Protein AF-A0A8K0VVL2-F1 (afdb_monomer_lite)

Foldseek 3Di:
DDDPDPVSVVVVVVVLVVVVCLLPDDDDDDDDDCPDQVNDPPDDCVVVPNPDDDDDPPQDDDPPPSVQVVCQVVLPPQPDWQDARPDIGRDHLVVCLVPDVVSVVVSVDPDPDDDPSSLRRLCVVQLPDDLVVNLVVLVVLLVQLLVCVVVVVVVSNQVSLVSNLSRVVSNPDLLSLLVSLLSCQPPSHDPPRNCSNVSSLVSCLVCVVVCVVDPVSVVSNLVRPRSVVSNVVSVVVVVVPPPVCPPPPPPPPPPPCVVVVVVVVVPPPDDDDDDDDDDDDDDDDPDPVPVVVVVPPPDD

InterPro domains:
  IPR000210 BTB/POZ domain [PF00651] (70-165)
  IPR011333 SKP1/BTB/POZ domain superfamily [G3DSA:3.30.710.10] (53-186)
  IPR011333 SKP1/BTB/POZ domain superfamily [SSF54695] (64-167)

Radius of gyration: 29.98 Å; chains: 1; bounding box: 61×102×43 Å

Structure (mmCIF, N/CA/C/O backbone):
data_AF-A0A8K0VVL2-F1
#
_entry.id   AF-A0A8K0VVL2-F1
#
loop_
_atom_site.group_PDB
_atom_site.id
_atom_site.type_symbol
_atom_site.label_atom_id
_atom_site.label_alt_id
_atom_site.label_comp_id
_atom_site.label_asym_id
_atom_site.label_entity_id
_atom_site.label_seq_id
_atom_site.pdbx_PDB_ins_code
_atom_site.Cartn_x
_atom_site.Cartn_y
_atom_site.Cartn_z
_atom_site.occupancy
_atom_site.B_iso_or_equiv
_atom_site.auth_seq_id
_atom_site.auth_comp_id
_atom_site.auth_asym_id
_atom_site.auth_atom_id
_atom_site.pdbx_PDB_model_num
ATOM 1 N N . MET A 1 1 ? -19.846 -6.162 4.545 1.00 48.22 1 MET A N 1
ATOM 2 C CA . MET A 1 1 ? -20.195 -7.452 5.178 1.00 48.22 1 MET A CA 1
ATOM 3 C C . MET A 1 1 ? -21.089 -7.157 6.376 1.00 48.22 1 MET A C 1
ATOM 5 O O . MET A 1 1 ? -20.708 -6.300 7.169 1.00 48.22 1 MET A O 1
ATOM 9 N N . GLU A 1 2 ? -22.268 -7.766 6.468 1.00 41.06 2 GLU A N 1
ATOM 10 C CA . GLU A 1 2 ? -23.167 -7.716 7.635 1.00 41.06 2 GLU A CA 1
ATOM 11 C C . GLU A 1 2 ? -23.349 -9.149 8.132 1.00 41.06 2 GLU A C 1
ATOM 13 O O . GLU A 1 2 ? -23.540 -10.047 7.313 1.00 41.06 2 GLU A O 1
ATOM 18 N N . PHE A 1 3 ? -23.218 -9.372 9.440 1.00 65.56 3 PHE A N 1
ATOM 19 C CA . PHE A 1 3 ? -23.409 -10.694 10.036 1.00 65.56 3 PHE A CA 1
ATOM 20 C C . PHE A 1 3 ? -24.866 -10.854 10.452 1.00 65.56 3 PHE A C 1
ATOM 22 O O . PHE A 1 3 ? -25.418 -10.002 11.147 1.00 65.56 3 PHE A O 1
ATOM 29 N N . THR A 1 4 ? -25.483 -11.951 10.027 1.00 75.50 4 THR A N 1
ATOM 30 C CA . THR A 1 4 ? -26.874 -12.289 10.348 1.00 75.50 4 THR A CA 1
ATOM 31 C C . THR A 1 4 ? -27.046 -12.842 11.759 1.00 75.50 4 THR A C 1
ATOM 33 O O . THR A 1 4 ? -28.162 -12.862 12.272 1.00 75.50 4 THR A O 1
ATOM 36 N N . SER A 1 5 ? -25.956 -13.278 12.397 1.00 79.00 5 SER A N 1
ATOM 37 C CA . SER A 1 5 ? -25.965 -13.835 13.747 1.00 79.00 5 SER A CA 1
ATOM 38 C C . SER A 1 5 ? -24.673 -13.529 14.515 1.00 79.00 5 SER A C 1
ATOM 40 O O . SER A 1 5 ? -23.628 -13.210 13.941 1.00 79.00 5 SER A O 1
ATOM 42 N N . THR A 1 6 ? -24.736 -13.657 15.841 1.00 62.91 6 THR A N 1
ATOM 43 C CA . THR A 1 6 ? -23.566 -13.560 16.727 1.00 62.91 6 THR A CA 1
ATOM 44 C C . THR A 1 6 ? -22.579 -14.713 16.531 1.00 62.91 6 THR A C 1
ATOM 46 O O . THR A 1 6 ? -21.385 -14.526 16.748 1.00 62.91 6 THR A O 1
ATOM 49 N N . GLU A 1 7 ? -23.047 -15.884 16.092 1.00 71.25 7 GLU A N 1
ATOM 50 C CA . GLU A 1 7 ? -22.191 -17.033 15.768 1.00 71.25 7 GLU A CA 1
ATOM 51 C C . GLU A 1 7 ? -21.376 -16.792 14.495 1.00 71.25 7 GLU A C 1
ATOM 53 O O . GLU A 1 7 ? -20.185 -17.093 14.484 1.00 71.25 7 GLU A O 1
ATOM 58 N N . ASP A 1 8 ? -21.955 -16.157 13.472 1.00 57.03 8 ASP A N 1
ATOM 59 C CA . ASP A 1 8 ? -21.224 -15.784 12.251 1.00 57.03 8 ASP A CA 1
ATOM 60 C C . ASP A 1 8 ? -20.115 -14.765 12.551 1.00 57.03 8 ASP A C 1
ATOM 62 O O . ASP A 1 8 ? -18.999 -14.871 12.037 1.00 57.03 8 ASP A O 1
ATOM 66 N N . ALA A 1 9 ? -20.398 -13.797 13.429 1.00 55.94 9 ALA A N 1
ATOM 67 C CA . ALA A 1 9 ? -19.410 -12.825 13.886 1.00 55.94 9 ALA A CA 1
ATOM 68 C C . ALA A 1 9 ? -18.284 -13.492 14.698 1.00 55.94 9 ALA A C 1
ATOM 70 O O . ALA A 1 9 ? -17.111 -13.178 14.490 1.00 55.94 9 ALA A O 1
ATOM 71 N N . ALA A 1 10 ? -18.616 -14.446 15.575 1.00 59.62 10 ALA A N 1
ATOM 72 C CA . ALA A 1 10 ? -17.636 -15.206 16.350 1.00 59.62 10 ALA A CA 1
ATOM 73 C C . ALA A 1 10 ? -16.792 -16.142 15.467 1.00 59.62 10 ALA A C 1
ATOM 75 O O . ALA A 1 10 ? -15.580 -16.230 15.654 1.00 59.62 10 ALA A O 1
ATOM 76 N N . ALA A 1 11 ? -17.394 -16.791 14.468 1.00 64.38 11 ALA A N 1
ATOM 77 C CA . ALA A 1 11 ? -16.690 -17.625 13.497 1.00 64.38 11 ALA A CA 1
ATOM 78 C C . ALA A 1 11 ? -15.756 -16.792 12.608 1.00 64.38 11 ALA A C 1
ATOM 80 O O . ALA A 1 11 ? -14.623 -17.200 12.351 1.00 64.38 11 ALA A O 1
ATOM 81 N N . PHE A 1 12 ? -16.187 -15.599 12.188 1.00 63.69 12 PHE A N 1
ATOM 82 C CA . PHE A 1 12 ? -15.333 -14.650 11.478 1.00 63.69 12 PHE A CA 1
ATOM 83 C C . PHE A 1 12 ? -14.189 -14.150 12.360 1.00 63.69 12 PHE A C 1
ATOM 85 O O . PHE A 1 12 ? -13.046 -14.119 11.910 1.00 63.69 12 PHE A O 1
ATOM 92 N N . GLN A 1 13 ? -14.459 -13.812 13.623 1.00 56.03 13 GLN A N 1
ATOM 93 C CA . GLN A 1 13 ? -13.421 -13.415 14.570 1.00 56.03 13 GLN A CA 1
ATOM 94 C C . GLN A 1 13 ? -12.421 -14.551 14.808 1.00 56.03 13 GLN A C 1
ATOM 96 O O . GLN A 1 13 ? -11.221 -14.307 14.755 1.00 56.03 13 GLN A O 1
ATOM 101 N N . TYR A 1 14 ? -12.888 -15.789 14.973 1.00 63.09 14 TYR A N 1
ATOM 102 C CA . TYR A 1 14 ? -12.037 -16.972 15.082 1.00 63.09 14 TYR A CA 1
ATOM 103 C C . TYR A 1 14 ? -11.218 -17.210 13.809 1.00 63.09 14 TYR A C 1
ATOM 105 O O . TYR A 1 14 ? -10.043 -17.543 13.895 1.00 63.09 14 TYR A O 1
ATOM 113 N N . LEU A 1 15 ? -11.791 -17.002 12.620 1.00 62.31 15 LEU A N 1
ATOM 114 C CA . LEU A 1 15 ? -11.070 -17.099 11.350 1.00 62.31 15 LEU A CA 1
ATOM 115 C C . LEU A 1 15 ? -9.997 -16.008 11.232 1.00 62.31 15 LEU A C 1
ATOM 117 O O . LEU A 1 15 ? -8.878 -16.300 10.826 1.00 62.31 15 LEU A O 1
ATOM 121 N N . ILE A 1 16 ? -10.314 -14.770 11.614 1.00 53.69 16 ILE A N 1
ATOM 122 C CA . ILE A 1 16 ? -9.366 -13.651 11.656 1.00 53.69 16 ILE A CA 1
ATOM 123 C C . ILE A 1 16 ? -8.259 -13.944 12.668 1.00 53.69 16 ILE A C 1
ATOM 125 O O . ILE A 1 16 ? -7.089 -13.789 12.336 1.00 53.69 16 ILE A O 1
ATOM 129 N N . GLU A 1 17 ? -8.596 -14.400 13.873 1.00 51.22 17 GLU A N 1
ATOM 130 C CA . GLU A 1 17 ? -7.631 -14.799 14.897 1.00 51.22 17 GLU A CA 1
ATOM 131 C C . GLU A 1 17 ? -6.785 -15.974 14.423 1.00 51.22 17 GLU A C 1
ATOM 133 O O . GLU A 1 17 ? -5.578 -15.936 14.605 1.00 51.22 17 GLU A O 1
ATOM 138 N N . LYS A 1 18 ? -7.365 -16.955 13.728 1.00 52.06 18 LYS A N 1
ATOM 139 C CA . LYS A 1 18 ? -6.648 -18.080 13.127 1.00 52.06 18 LYS A CA 1
ATOM 140 C C . LYS A 1 18 ? -5.705 -17.632 12.016 1.00 52.06 18 LYS A C 1
ATOM 142 O O . LYS A 1 18 ? -4.586 -18.104 12.005 1.00 52.06 18 LYS A O 1
ATOM 147 N N . ILE A 1 19 ? -6.101 -16.707 11.141 1.00 49.97 19 ILE A N 1
ATOM 148 C CA . ILE A 1 19 ? -5.213 -16.099 10.128 1.00 49.97 19 ILE A CA 1
ATOM 149 C C . ILE A 1 19 ? -4.117 -15.261 10.810 1.00 49.97 19 ILE A C 1
ATOM 151 O O . ILE A 1 19 ? -2.977 -15.204 10.366 1.00 49.97 19 ILE A O 1
ATOM 155 N N . THR A 1 20 ? -4.452 -14.616 11.927 1.00 46.50 20 THR A N 1
ATOM 156 C CA . THR A 1 20 ? -3.522 -13.791 12.710 1.00 46.50 20 THR A CA 1
ATOM 157 C C . THR A 1 20 ? -2.552 -14.633 13.554 1.00 46.50 20 THR A C 1
ATOM 159 O O . THR A 1 20 ? -1.459 -14.162 13.864 1.00 46.50 20 THR A O 1
ATOM 162 N N . LEU A 1 21 ? -2.960 -15.842 13.952 1.00 42.69 21 LEU A N 1
ATOM 163 C CA . LEU A 1 21 ? -2.193 -16.835 14.712 1.00 42.69 21 LEU A CA 1
ATOM 164 C C . LEU A 1 21 ? -1.434 -17.798 13.795 1.00 42.69 21 LEU A C 1
ATOM 166 O O . LEU A 1 21 ? -0.359 -18.237 14.175 1.00 42.69 21 LEU A O 1
ATOM 170 N N . SER A 1 22 ? -1.934 -18.104 12.596 1.00 39.81 22 SER A N 1
ATOM 171 C CA . SER A 1 22 ? -1.174 -18.833 11.573 1.00 39.81 22 SER A CA 1
ATOM 172 C C . SER A 1 22 ? 0.003 -17.978 11.108 1.00 39.81 22 SER A C 1
ATOM 174 O O . SER A 1 22 ? 1.131 -18.461 11.100 1.00 39.81 22 SER A O 1
ATOM 176 N N . ALA A 1 23 ? -0.203 -16.659 11.000 1.00 40.84 23 ALA A N 1
ATOM 177 C CA . ALA A 1 23 ? 0.866 -15.664 10.886 1.00 40.84 23 ALA A CA 1
ATOM 178 C C . ALA A 1 23 ? 1.808 -15.588 12.119 1.00 40.84 23 ALA A C 1
ATOM 180 O O . ALA A 1 23 ? 2.705 -14.744 12.164 1.00 40.84 23 ALA A O 1
ATOM 181 N N . GLY A 1 24 ? 1.621 -16.448 13.129 1.00 35.09 24 GLY A N 1
ATOM 182 C CA . GLY A 1 24 ? 2.345 -16.498 14.396 1.00 35.09 24 GLY A CA 1
ATOM 183 C C . GLY A 1 24 ? 2.642 -17.921 14.904 1.00 35.09 24 GLY A C 1
ATOM 184 O O . GLY A 1 24 ? 2.180 -18.292 15.976 1.00 35.09 24 GLY A O 1
ATOM 185 N N . SER A 1 25 ? 3.524 -18.636 14.194 1.00 39.62 25 SER A N 1
ATOM 186 C CA . SER A 1 25 ? 4.532 -19.583 14.730 1.00 39.62 25 SER A CA 1
ATOM 187 C C . SER A 1 25 ? 4.143 -21.012 15.165 1.00 39.62 25 SER A C 1
ATOM 189 O O . SER A 1 25 ? 3.607 -21.226 16.248 1.00 39.62 25 SER A O 1
ATOM 191 N N . PHE A 1 26 ? 4.712 -21.994 14.449 1.00 30.53 26 PHE A N 1
ATOM 192 C CA . PHE A 1 26 ? 5.566 -23.065 15.002 1.00 30.53 26 PHE A CA 1
ATOM 193 C C . PHE A 1 26 ? 6.721 -23.308 14.014 1.00 30.53 26 PHE A C 1
ATOM 195 O O . PHE A 1 26 ? 6.449 -23.582 12.853 1.00 30.53 26 PHE A O 1
ATOM 202 N N . ILE A 1 27 ? 7.995 -23.200 14.429 1.00 34.75 27 ILE A N 1
ATOM 203 C CA . ILE A 1 27 ? 9.147 -23.486 13.544 1.00 34.75 27 ILE A CA 1
ATOM 204 C C . ILE A 1 27 ? 10.224 -24.293 14.261 1.00 34.75 27 ILE A C 1
ATOM 206 O O . ILE A 1 27 ? 10.727 -23.906 15.316 1.00 34.75 27 ILE A O 1
ATOM 210 N N . SER A 1 28 ? 10.614 -25.384 13.607 1.00 30.72 28 SER A N 1
ATOM 211 C CA . SER A 1 28 ? 11.880 -26.093 13.775 1.00 30.72 28 SER A CA 1
ATOM 212 C C . SER A 1 28 ? 12.788 -25.794 12.580 1.00 30.72 28 SER A C 1
ATOM 214 O O . SER A 1 28 ? 12.327 -25.849 11.442 1.00 30.72 28 SER A O 1
ATOM 216 N N . TRP A 1 29 ? 14.070 -25.524 12.828 1.00 33.59 29 TRP A N 1
ATOM 217 C CA . TRP A 1 29 ? 15.071 -25.256 11.790 1.00 33.59 29 TRP A CA 1
ATOM 218 C C . TRP A 1 29 ? 15.930 -26.494 11.537 1.00 33.59 29 TRP A C 1
ATOM 220 O O . TRP A 1 29 ? 16.317 -27.178 12.487 1.00 33.59 29 TRP A O 1
ATOM 230 N N . TYR A 1 30 ? 16.288 -26.741 10.280 1.00 31.16 30 TYR A N 1
ATOM 231 C CA . TYR A 1 30 ? 17.366 -27.657 9.918 1.00 31.16 30 TYR A CA 1
ATOM 232 C C . TYR A 1 30 ? 18.217 -27.036 8.809 1.00 31.16 30 TYR A C 1
ATOM 234 O O . TYR A 1 30 ? 17.708 -26.529 7.814 1.00 31.16 30 TYR A O 1
ATOM 242 N N . GLU A 1 31 ? 19.529 -27.050 9.016 1.00 33.25 31 GLU A N 1
ATOM 243 C CA . GLU A 1 31 ? 20.519 -26.624 8.034 1.00 33.25 31 GLU A CA 1
ATOM 244 C C . GLU A 1 31 ? 20.648 -27.711 6.958 1.00 33.25 31 GLU A C 1
ATOM 246 O O . GLU A 1 31 ? 20.818 -28.893 7.271 1.00 33.25 31 GLU A O 1
ATOM 251 N N . VAL A 1 32 ? 20.541 -27.329 5.684 1.00 37.44 32 VAL A N 1
ATOM 252 C CA . VAL A 1 32 ? 20.795 -28.253 4.572 1.00 37.44 32 VAL A CA 1
ATOM 253 C C . VAL A 1 32 ? 22.307 -28.523 4.518 1.00 37.44 32 VAL A C 1
ATOM 255 O O . VAL A 1 32 ? 23.084 -27.568 4.495 1.00 37.44 32 VAL A O 1
ATOM 258 N N . PRO A 1 33 ? 22.763 -29.792 4.500 1.00 40.28 33 PRO A N 1
ATOM 259 C CA . PRO A 1 33 ? 24.186 -30.119 4.552 1.00 40.28 33 PRO A CA 1
ATOM 260 C C . PRO A 1 33 ? 24.983 -29.469 3.416 1.00 40.28 33 PRO A C 1
ATOM 262 O O . PRO A 1 33 ? 24.557 -29.491 2.264 1.00 40.28 33 PRO A O 1
ATOM 265 N N . GLN A 1 34 ? 26.199 -29.005 3.714 1.00 41.25 34 GLN A N 1
ATOM 266 C CA . GLN A 1 34 ? 27.124 -28.314 2.794 1.00 41.25 34 GLN A CA 1
ATOM 267 C C . GLN A 1 34 ? 27.602 -29.139 1.570 1.00 41.25 34 GLN A C 1
ATOM 269 O O . GLN A 1 34 ? 28.491 -28.710 0.842 1.00 41.25 34 GLN A O 1
ATOM 274 N N . ASN A 1 35 ? 27.017 -30.312 1.308 1.00 45.81 35 ASN A N 1
ATOM 275 C CA . ASN A 1 35 ? 27.408 -31.245 0.245 1.00 45.81 35 ASN A CA 1
ATOM 276 C C . ASN A 1 35 ? 26.507 -31.201 -1.003 1.00 45.81 35 ASN A C 1
ATOM 278 O O . ASN A 1 35 ? 26.554 -32.118 -1.828 1.00 45.81 35 ASN A O 1
ATOM 282 N N . VAL A 1 36 ? 25.685 -30.163 -1.175 1.00 53.12 36 VAL A N 1
ATOM 283 C CA . VAL A 1 36 ? 24.856 -30.033 -2.380 1.00 53.12 36 VAL A CA 1
ATOM 284 C C . VAL A 1 36 ? 25.685 -29.483 -3.547 1.00 53.12 36 VAL A C 1
ATOM 286 O O . VAL A 1 36 ? 26.478 -28.557 -3.387 1.00 53.12 36 VAL A O 1
ATOM 289 N N . ALA A 1 37 ? 25.520 -30.078 -4.733 1.00 52.28 37 ALA A N 1
ATOM 290 C CA . ALA A 1 37 ? 26.395 -29.897 -5.897 1.00 52.28 37 ALA A CA 1
ATOM 291 C C . ALA A 1 37 ? 26.624 -28.435 -6.340 1.00 52.28 37 ALA A C 1
ATOM 293 O O . ALA A 1 37 ? 27.640 -28.155 -6.970 1.00 52.28 37 ALA A O 1
ATOM 294 N N . PHE A 1 38 ? 25.721 -27.514 -5.992 1.00 53.25 38 PHE A N 1
ATOM 295 C CA . PHE A 1 38 ? 25.781 -26.094 -6.352 1.00 53.25 38 PHE A CA 1
ATOM 296 C C . PHE A 1 38 ? 26.713 -25.242 -5.473 1.00 53.25 38 PHE A C 1
ATOM 298 O O . PHE A 1 38 ? 27.075 -24.143 -5.876 1.00 53.25 38 PHE A O 1
ATOM 305 N N . MET A 1 39 ? 27.144 -25.741 -4.308 1.00 45.62 39 MET A N 1
ATOM 306 C CA . MET A 1 39 ? 28.145 -25.066 -3.460 1.00 45.62 39 MET A CA 1
ATOM 307 C C . MET A 1 39 ? 29.587 -25.372 -3.896 1.00 45.62 39 MET A C 1
ATOM 309 O O . MET A 1 39 ? 30.544 -24.861 -3.312 1.00 45.62 39 MET A O 1
ATOM 313 N N . ARG A 1 40 ? 29.776 -26.229 -4.909 1.00 64.44 40 ARG A N 1
ATOM 314 C CA . ARG A 1 40 ? 31.107 -26.587 -5.401 1.00 64.44 40 ARG A CA 1
ATOM 315 C C . ARG A 1 40 ? 31.641 -25.497 -6.329 1.00 64.44 40 ARG A C 1
ATOM 317 O O . ARG A 1 40 ? 30.961 -25.072 -7.256 1.00 64.44 40 ARG A O 1
ATOM 324 N N . GLY A 1 41 ? 32.899 -25.105 -6.135 1.00 61.56 41 GLY A N 1
ATOM 325 C CA . GLY A 1 41 ? 33.559 -24.099 -6.980 1.00 61.56 41 GLY A CA 1
ATOM 326 C C . GLY A 1 41 ? 33.726 -24.499 -8.455 1.00 61.56 41 GLY A C 1
ATOM 327 O O . GLY A 1 41 ? 34.071 -23.652 -9.271 1.00 61.56 41 GLY A O 1
ATOM 328 N N . ASP A 1 42 ? 33.484 -25.766 -8.810 1.00 72.00 42 ASP A N 1
ATOM 329 C CA . ASP A 1 42 ? 33.538 -26.299 -10.178 1.00 72.00 42 ASP A CA 1
ATOM 330 C C . ASP A 1 42 ? 32.157 -26.440 -10.849 1.00 72.00 42 ASP A C 1
ATOM 332 O O . ASP A 1 42 ? 32.048 -27.047 -11.918 1.00 72.00 42 ASP A O 1
ATOM 336 N N . PHE A 1 43 ? 31.105 -25.890 -10.239 1.00 62.19 43 PHE A N 1
ATOM 337 C CA . PHE A 1 43 ? 29.739 -25.999 -10.736 1.00 62.19 43 PHE A CA 1
ATOM 338 C C . PHE A 1 43 ? 29.513 -25.235 -12.054 1.00 62.19 43 PHE A C 1
ATOM 340 O O . PHE A 1 43 ? 29.757 -24.034 -12.146 1.00 62.19 43 PHE A O 1
ATOM 347 N N . ASP A 1 44 ? 29.010 -25.933 -13.078 1.00 71.81 44 ASP A N 1
ATOM 348 C CA . ASP A 1 44 ? 28.790 -25.392 -14.424 1.00 71.81 44 ASP A CA 1
ATOM 349 C C . ASP A 1 44 ? 27.529 -26.010 -15.060 1.00 71.81 44 ASP A C 1
ATOM 351 O O . ASP A 1 44 ? 27.482 -27.200 -15.390 1.00 71.81 44 ASP A O 1
ATOM 355 N N . MET A 1 45 ? 26.492 -25.185 -15.248 1.00 54.78 45 MET A N 1
ATOM 356 C CA . MET A 1 45 ? 25.199 -25.609 -15.813 1.00 54.78 45 MET A CA 1
ATOM 357 C C . MET A 1 45 ? 25.295 -26.098 -17.260 1.00 54.78 45 MET A C 1
ATOM 359 O O . MET A 1 45 ? 24.487 -26.923 -17.697 1.00 54.78 45 MET A O 1
ATOM 363 N N . VAL A 1 46 ? 26.262 -25.570 -18.012 1.00 68.00 46 VAL A N 1
ATOM 364 C CA . VAL A 1 46 ? 26.478 -25.900 -19.422 1.00 68.00 46 VAL A CA 1
ATOM 365 C C . VAL A 1 46 ? 27.094 -27.290 -19.515 1.00 68.00 46 VAL A C 1
ATOM 367 O O . VAL A 1 46 ? 26.600 -28.126 -20.272 1.00 68.00 46 VAL A O 1
ATOM 370 N N . LYS A 1 47 ? 28.106 -27.585 -18.686 1.00 71.69 47 LYS A N 1
ATOM 371 C CA . LYS A 1 47 ? 28.730 -28.922 -18.622 1.00 71.69 47 LYS A CA 1
ATOM 372 C C . LYS A 1 47 ? 27.759 -30.014 -18.193 1.00 71.69 47 LYS A C 1
ATOM 374 O O . LYS A 1 47 ? 27.896 -31.154 -18.625 1.00 71.69 47 LYS A O 1
ATOM 379 N N . LEU A 1 48 ? 26.777 -29.666 -17.369 1.00 62.62 48 LEU A N 1
ATOM 380 C CA . LEU A 1 48 ? 25.744 -30.591 -16.914 1.00 62.62 48 LEU A CA 1
ATOM 381 C C . LEU A 1 48 ? 24.572 -30.742 -17.908 1.00 62.62 48 LEU A C 1
ATOM 383 O O . LEU A 1 48 ? 23.625 -31.472 -17.623 1.00 62.62 48 LEU A O 1
ATOM 387 N N . GLY A 1 49 ? 24.633 -30.096 -19.081 1.00 63.56 49 GLY A N 1
ATOM 388 C CA . GLY A 1 49 ? 23.679 -30.300 -20.177 1.00 63.56 49 GLY A CA 1
ATOM 389 C C . GLY A 1 49 ? 22.301 -29.670 -19.957 1.00 63.56 49 GLY A C 1
ATOM 390 O O . GLY A 1 49 ? 21.321 -30.112 -20.559 1.00 63.56 49 GLY A O 1
ATOM 391 N N . TYR A 1 50 ? 22.199 -28.663 -19.084 1.00 56.66 50 TYR A N 1
ATOM 392 C CA . TYR A 1 50 ? 20.917 -28.030 -18.745 1.00 56.66 50 TYR A CA 1
ATOM 393 C C . TYR A 1 50 ? 20.563 -26.834 -19.625 1.00 56.66 50 TYR A C 1
ATOM 395 O O . TYR A 1 50 ? 19.389 -26.492 -19.740 1.00 56.66 50 TYR A O 1
ATOM 403 N N . VAL A 1 51 ? 21.547 -26.243 -20.295 1.00 49.03 51 VAL A N 1
ATOM 404 C CA . VAL A 1 51 ? 21.322 -25.197 -21.293 1.00 49.03 51 VAL A CA 1
ATOM 405 C C . VAL A 1 51 ? 20.991 -25.894 -22.619 1.00 49.03 51 VAL A C 1
ATOM 407 O O . VAL A 1 51 ? 21.761 -26.755 -23.041 1.00 49.03 51 VAL A O 1
ATOM 410 N N . ASN A 1 52 ? 19.859 -25.544 -23.252 1.00 50.53 52 ASN A N 1
ATOM 411 C CA . ASN A 1 52 ? 19.313 -26.057 -24.537 1.00 50.53 52 ASN A CA 1
ATOM 412 C C . ASN A 1 52 ? 18.149 -27.072 -24.488 1.00 50.53 52 ASN A C 1
ATOM 414 O O . ASN A 1 52 ? 17.862 -27.711 -25.504 1.00 50.53 52 ASN A O 1
ATOM 418 N N . LYS A 1 53 ? 17.411 -27.215 -23.378 1.00 52.22 53 LYS A N 1
ATOM 419 C CA . LYS A 1 53 ? 16.135 -27.958 -23.440 1.00 52.22 53 LYS A CA 1
ATOM 420 C C . LYS A 1 53 ? 15.070 -27.106 -24.153 1.00 52.22 53 LYS A C 1
ATOM 422 O O . LYS A 1 53 ? 14.855 -25.967 -23.743 1.00 52.22 53 LYS A O 1
ATOM 427 N N . PRO A 1 54 ? 14.392 -27.617 -25.199 1.00 43.84 54 PRO A N 1
ATOM 428 C CA . PRO A 1 54 ? 13.372 -26.844 -25.896 1.00 43.84 54 PRO A CA 1
ATOM 429 C C . PRO A 1 54 ? 12.215 -26.514 -24.937 1.00 43.84 54 PRO A C 1
ATOM 431 O O . PRO A 1 54 ? 11.718 -27.416 -24.251 1.00 43.84 54 PRO A O 1
ATOM 434 N N . PRO A 1 55 ? 11.777 -25.245 -24.857 1.00 43.69 55 PRO A N 1
ATOM 435 C CA . PRO A 1 55 ? 10.677 -24.861 -23.983 1.00 43.69 55 PRO A CA 1
ATOM 436 C C . PRO A 1 55 ? 9.373 -25.542 -24.422 1.00 43.69 55 PRO A C 1
ATOM 438 O O . PRO A 1 55 ? 9.016 -25.540 -25.599 1.00 43.69 55 PRO A O 1
ATOM 441 N N . GLN A 1 56 ? 8.650 -26.139 -23.469 1.00 43.88 56 GLN A N 1
ATOM 442 C CA . GLN A 1 56 ? 7.343 -26.742 -23.737 1.00 43.88 56 GLN A CA 1
ATOM 443 C C . GLN A 1 56 ? 6.281 -25.658 -23.982 1.00 43.88 56 GLN A C 1
ATOM 445 O O . GLN A 1 56 ? 6.219 -24.658 -23.267 1.00 43.88 56 GLN A O 1
ATOM 450 N N . ALA A 1 57 ? 5.422 -25.889 -24.981 1.00 37.53 57 ALA A N 1
ATOM 451 C CA . ALA A 1 57 ? 4.529 -24.902 -25.602 1.00 37.53 57 ALA A CA 1
ATOM 452 C C . ALA A 1 57 ? 3.495 -24.220 -24.678 1.00 37.53 57 ALA A C 1
ATOM 454 O O . ALA A 1 57 ? 2.870 -23.246 -25.082 1.00 37.53 57 ALA A O 1
ATOM 455 N N . TRP A 1 58 ? 3.312 -24.681 -23.440 1.00 39.50 58 TRP A N 1
ATOM 456 C CA . TRP A 1 58 ? 2.315 -24.144 -22.506 1.00 39.50 58 TRP A CA 1
ATOM 457 C C . TRP A 1 58 ? 2.864 -23.071 -21.539 1.00 39.50 58 TRP A C 1
ATOM 459 O O . TRP A 1 58 ? 2.153 -22.640 -20.635 1.00 39.50 58 TRP A O 1
ATOM 469 N N . MET A 1 59 ? 4.115 -22.615 -21.708 1.00 33.69 59 MET A N 1
ATOM 470 C CA . MET A 1 59 ? 4.818 -21.737 -20.747 1.00 33.69 59 MET A CA 1
ATOM 471 C C . MET A 1 59 ? 5.006 -20.261 -21.161 1.00 33.69 59 MET A C 1
ATOM 473 O O . MET A 1 59 ? 5.792 -19.548 -20.535 1.00 33.69 59 MET A O 1
ATOM 477 N N . ALA A 1 60 ? 4.290 -19.745 -22.161 1.00 42.34 60 ALA A N 1
ATOM 478 C CA . ALA A 1 60 ? 4.464 -18.359 -22.607 1.00 42.34 60 ALA A CA 1
ATOM 479 C C . ALA A 1 60 ? 3.518 -17.369 -21.889 1.00 42.34 60 ALA A C 1
ATOM 481 O O . ALA A 1 60 ? 2.402 -17.191 -22.350 1.00 42.34 60 ALA A O 1
ATOM 482 N N . THR A 1 61 ? 3.978 -16.728 -20.798 1.00 42.31 61 THR A N 1
ATOM 483 C CA . THR A 1 61 ? 3.703 -15.305 -20.431 1.00 42.31 61 THR A CA 1
ATOM 484 C C . THR A 1 61 ? 4.419 -14.900 -19.127 1.00 42.31 61 THR A C 1
ATOM 486 O O . THR A 1 61 ? 3.904 -15.102 -18.027 1.00 42.31 61 THR A O 1
ATOM 489 N N . SER A 1 62 ? 5.639 -14.379 -19.216 1.00 40.09 62 SER A N 1
ATOM 490 C CA . SER A 1 62 ? 6.135 -13.078 -18.708 1.00 40.09 62 SER A CA 1
ATOM 491 C C . SER A 1 62 ? 7.632 -13.028 -19.028 1.00 40.09 62 SER A C 1
ATOM 493 O O . SER A 1 62 ? 8.232 -14.059 -19.308 1.00 40.09 62 SER A O 1
ATOM 495 N N . THR A 1 63 ? 8.237 -11.847 -19.013 1.00 50.16 63 THR A N 1
ATOM 496 C CA . THR A 1 63 ? 9.656 -11.595 -19.317 1.00 50.16 63 THR A CA 1
ATOM 497 C C . THR A 1 63 ? 10.636 -12.103 -18.243 1.00 50.16 63 THR A C 1
ATOM 499 O O . THR A 1 63 ? 11.792 -11.695 -18.222 1.00 50.16 63 THR A O 1
ATOM 502 N N . GLU A 1 64 ? 10.207 -12.999 -17.350 1.00 52.34 64 GLU A N 1
ATOM 503 C CA . GLU A 1 64 ? 11.127 -13.915 -16.670 1.00 52.34 64 GLU A CA 1
ATOM 504 C C . GLU A 1 64 ? 11.422 -15.052 -17.654 1.00 52.34 64 GLU A C 1
ATOM 506 O O . GLU A 1 64 ? 10.485 -15.596 -18.242 1.00 52.34 64 GLU A O 1
ATOM 511 N N . SER A 1 65 ? 12.688 -15.443 -17.858 1.00 58.78 65 SER A N 1
ATOM 512 C CA . SER A 1 65 ? 12.943 -16.647 -18.659 1.00 58.78 65 SER A CA 1
ATOM 513 C C . SER A 1 65 ? 12.095 -17.785 -18.083 1.00 58.78 65 SER A C 1
ATOM 515 O O . SER A 1 65 ? 12.009 -17.958 -16.863 1.00 58.78 65 SER A O 1
ATOM 517 N N . SER A 1 66 ? 11.417 -18.543 -18.948 1.00 64.19 66 SER A N 1
ATOM 518 C CA . SER A 1 66 ? 10.534 -19.648 -18.540 1.00 64.19 66 SER A CA 1
ATOM 519 C C . SER A 1 66 ? 11.215 -20.620 -17.566 1.00 64.19 66 SER A C 1
ATOM 521 O O . SER A 1 66 ? 10.557 -21.306 -16.787 1.00 64.19 66 SER A O 1
ATOM 523 N N . GLU A 1 67 ? 12.546 -20.649 -17.594 1.00 76.38 67 GLU A N 1
ATOM 524 C CA . GLU A 1 67 ? 13.416 -21.413 -16.716 1.00 76.38 67 GLU A CA 1
ATOM 525 C C . GLU A 1 67 ? 13.367 -20.942 -15.260 1.00 76.38 67 GLU A C 1
ATOM 527 O O . GLU A 1 67 ? 13.195 -21.785 -14.389 1.00 76.38 67 GLU A O 1
ATOM 532 N N . TRP A 1 68 ? 13.427 -19.641 -14.959 1.00 73.75 68 TRP A N 1
ATOM 533 C CA . TRP A 1 68 ? 13.395 -19.163 -13.566 1.00 73.75 68 TRP A CA 1
ATOM 534 C C . TRP A 1 68 ? 12.069 -19.457 -12.880 1.00 73.75 68 TRP A C 1
ATOM 536 O O . TRP A 1 68 ? 12.033 -19.898 -11.732 1.00 73.75 68 TRP A O 1
ATOM 546 N N . ARG A 1 69 ? 10.968 -19.290 -13.611 1.00 72.06 69 ARG A N 1
ATOM 547 C CA . ARG A 1 69 ? 9.642 -19.648 -13.110 1.00 72.06 69 ARG A CA 1
ATOM 548 C C . ARG A 1 69 ? 9.531 -21.148 -12.839 1.00 72.06 69 ARG A C 1
ATOM 550 O O . ARG A 1 69 ? 8.895 -21.543 -11.863 1.00 72.06 69 ARG A O 1
ATOM 557 N N . ARG A 1 70 ? 10.148 -21.979 -13.687 1.00 84.12 70 ARG A N 1
ATOM 558 C CA . ARG A 1 70 ? 10.251 -23.427 -13.468 1.00 84.12 70 ARG A CA 1
ATOM 559 C C . ARG A 1 70 ? 11.070 -23.720 -12.212 1.00 84.12 70 ARG A C 1
ATOM 561 O O . ARG A 1 70 ? 10.539 -24.374 -11.327 1.00 84.12 70 ARG A O 1
ATOM 568 N N . LEU A 1 71 ? 12.290 -23.184 -12.115 1.00 80.50 71 LEU A N 1
ATOM 569 C CA . LEU A 1 71 ? 13.203 -23.391 -10.985 1.00 80.50 71 LEU A CA 1
ATOM 570 C C . LEU A 1 71 ? 12.557 -22.996 -9.649 1.00 80.50 71 LEU A C 1
ATOM 572 O O . LEU A 1 71 ? 12.649 -23.754 -8.689 1.00 80.50 71 LEU A O 1
ATOM 576 N N . ARG A 1 72 ? 11.835 -21.866 -9.602 1.00 77.06 72 ARG A N 1
ATOM 577 C CA . ARG A 1 72 ? 11.094 -21.412 -8.411 1.00 77.06 72 ARG A CA 1
ATOM 578 C C . ARG A 1 72 ? 9.980 -22.384 -8.010 1.00 77.06 72 ARG A C 1
ATOM 580 O O . ARG A 1 72 ? 9.796 -22.644 -6.832 1.00 77.06 72 ARG A O 1
ATOM 587 N N . ARG A 1 73 ? 9.221 -22.922 -8.972 1.00 77.69 73 ARG A N 1
ATOM 588 C CA . ARG A 1 73 ? 8.130 -23.871 -8.672 1.00 77.69 73 ARG A CA 1
ATOM 589 C C . ARG A 1 73 ? 8.633 -25.243 -8.252 1.00 77.69 73 ARG A C 1
ATOM 591 O O . ARG A 1 73 ? 7.969 -25.906 -7.468 1.00 77.69 73 ARG A O 1
ATOM 598 N N . THR A 1 74 ? 9.731 -25.702 -8.843 1.00 86.12 74 THR A N 1
ATOM 599 C CA . THR A 1 74 ? 10.256 -27.044 -8.582 1.00 86.12 74 THR A CA 1
ATOM 600 C C . THR A 1 74 ? 11.196 -27.084 -7.383 1.00 86.12 74 THR A C 1
ATOM 602 O O . THR A 1 74 ? 11.616 -28.174 -7.013 1.00 86.12 74 THR A O 1
ATOM 605 N N . GLY A 1 75 ? 11.582 -25.926 -6.831 1.00 83.38 75 GLY A N 1
ATOM 606 C CA . GLY A 1 75 ? 12.662 -25.831 -5.846 1.00 83.38 75 GLY A CA 1
ATOM 607 C C . GLY A 1 75 ? 14.003 -26.312 -6.405 1.00 83.38 75 GLY A C 1
ATOM 608 O O . GLY A 1 75 ? 14.925 -26.632 -5.661 1.00 83.38 75 GLY A O 1
ATOM 609 N N . GLU A 1 76 ? 14.131 -26.414 -7.734 1.00 85.06 76 GLU A N 1
ATOM 610 C CA . GLU A 1 76 ? 15.368 -26.913 -8.320 1.00 85.06 76 GLU A CA 1
ATOM 611 C C . GLU A 1 76 ? 16.455 -25.877 -8.065 1.00 85.06 76 GLU A C 1
ATOM 613 O O . GLU A 1 76 ? 16.375 -24.753 -8.559 1.00 85.06 76 GLU A O 1
ATOM 618 N N . TRP A 1 77 ? 17.483 -26.301 -7.329 1.00 80.50 77 TRP A N 1
ATOM 619 C CA . TRP A 1 77 ? 18.698 -25.534 -7.067 1.00 80.50 77 TRP A CA 1
ATOM 620 C C . TRP A 1 77 ? 18.476 -24.358 -6.118 1.00 80.50 77 TRP A C 1
ATOM 622 O O . TRP A 1 77 ? 19.246 -23.398 -6.139 1.00 80.50 77 TRP A O 1
ATOM 632 N N . SER A 1 78 ? 17.429 -24.431 -5.297 1.00 83.56 78 SER A N 1
ATOM 633 C CA . SER A 1 78 ? 17.323 -23.558 -4.140 1.00 83.56 78 SER A CA 1
ATOM 634 C C . SER A 1 78 ? 18.525 -23.775 -3.219 1.00 83.56 78 SER A C 1
ATOM 636 O O . SER A 1 78 ? 18.918 -24.897 -2.895 1.00 83.56 78 SER A O 1
ATOM 638 N N . ASP A 1 79 ? 19.129 -22.669 -2.818 1.00 78.69 79 ASP A N 1
ATOM 639 C CA . ASP A 1 79 ? 20.201 -22.577 -1.827 1.00 78.69 79 ASP A CA 1
ATOM 640 C C . ASP A 1 79 ? 19.702 -21.909 -0.534 1.00 78.69 79 ASP A C 1
ATOM 642 O O . ASP A 1 79 ? 20.466 -21.670 0.405 1.00 78.69 79 ASP A O 1
ATOM 646 N N . LEU A 1 80 ? 18.404 -21.603 -0.481 1.00 78.62 80 LEU A N 1
ATOM 647 C CA . LEU A 1 80 ? 17.711 -21.054 0.668 1.00 78.62 80 LEU A CA 1
ATOM 648 C C . LEU A 1 80 ? 16.286 -21.620 0.713 1.00 78.62 80 LEU A C 1
ATOM 650 O O . LEU A 1 80 ? 15.558 -21.566 -0.275 1.00 78.62 80 LEU A O 1
ATOM 654 N N . THR A 1 81 ? 15.868 -22.115 1.874 1.00 81.00 81 THR A N 1
ATOM 655 C CA . THR A 1 81 ? 14.469 -22.469 2.135 1.00 81.00 81 THR A CA 1
ATOM 656 C C . THR A 1 81 ? 13.910 -21.467 3.130 1.00 81.00 81 THR A C 1
ATOM 658 O O . THR A 1 81 ? 14.450 -21.294 4.223 1.00 81.00 81 THR A O 1
ATOM 661 N N . ILE A 1 82 ? 12.834 -20.786 2.751 1.00 72.31 82 ILE A N 1
ATOM 662 C CA . ILE A 1 82 ? 12.126 -19.844 3.613 1.00 72.31 82 ILE A CA 1
ATOM 663 C C . ILE A 1 82 ? 10.898 -20.556 4.155 1.00 72.31 82 ILE A C 1
ATOM 665 O O . ILE A 1 82 ? 9.984 -20.893 3.409 1.00 72.31 82 ILE A O 1
ATOM 669 N N . ALA A 1 83 ? 10.899 -20.808 5.460 1.00 67.50 83 ALA A N 1
ATOM 670 C CA . ALA A 1 83 ? 9.736 -21.332 6.157 1.00 67.50 83 ALA A CA 1
ATOM 671 C C . ALA A 1 83 ? 8.763 -20.193 6.483 1.00 67.50 83 ALA A C 1
ATOM 673 O O . ALA A 1 83 ? 9.165 -19.113 6.930 1.00 67.50 83 ALA A O 1
ATOM 674 N N . ALA A 1 84 ? 7.488 -20.455 6.238 1.00 55.72 84 ALA A N 1
ATOM 675 C CA . ALA A 1 84 ? 6.408 -19.497 6.254 1.00 55.72 84 ALA A CA 1
ATOM 676 C C . ALA A 1 84 ? 5.130 -20.188 6.728 1.00 55.72 84 ALA A C 1
ATOM 678 O O . ALA A 1 84 ? 4.373 -20.729 5.933 1.00 55.72 84 ALA A O 1
ATOM 679 N N . GLU A 1 85 ? 4.897 -20.152 8.040 1.00 68.06 85 GLU A N 1
ATOM 680 C CA . GLU A 1 85 ? 3.828 -20.934 8.677 1.00 68.06 85 GLU A CA 1
ATOM 681 C C . GLU A 1 85 ? 4.068 -22.448 8.484 1.00 68.06 85 GLU A C 1
ATOM 683 O O . GLU A 1 85 ? 5.112 -22.951 8.903 1.00 68.06 85 GLU A O 1
ATOM 688 N N . ASP A 1 86 ? 3.124 -23.166 7.875 1.00 67.69 86 ASP A N 1
ATOM 689 C CA . ASP A 1 86 ? 3.198 -24.577 7.481 1.00 67.69 86 ASP A CA 1
ATOM 690 C C . ASP A 1 86 ? 3.695 -24.787 6.039 1.00 67.69 86 ASP A C 1
ATOM 692 O O . ASP A 1 86 ? 3.844 -25.927 5.592 1.00 67.69 86 ASP A O 1
ATOM 696 N N . GLU A 1 87 ? 3.999 -23.704 5.323 1.00 61.44 87 GLU A N 1
ATOM 697 C CA . GLU A 1 87 ? 4.550 -23.744 3.974 1.00 61.44 87 GLU A CA 1
ATOM 698 C C . GLU A 1 87 ? 6.065 -23.492 3.987 1.00 61.44 87 GLU A C 1
ATOM 700 O O . GLU A 1 87 ? 6.606 -22.676 4.739 1.00 61.44 87 GLU A O 1
ATOM 705 N N . THR A 1 88 ? 6.782 -24.203 3.122 1.00 78.00 88 THR A N 1
ATOM 706 C CA . THR A 1 88 ? 8.211 -23.990 2.882 1.00 78.00 88 THR A CA 1
ATOM 707 C C . THR A 1 88 ? 8.421 -23.575 1.439 1.00 78.00 88 THR A C 1
ATOM 709 O O . THR A 1 88 ? 7.953 -24.248 0.521 1.00 78.00 88 THR A O 1
ATOM 712 N N . PHE A 1 89 ? 9.157 -22.488 1.239 1.00 76.38 89 PHE A N 1
ATOM 713 C CA . PHE A 1 89 ? 9.476 -21.945 -0.071 1.00 76.38 89 PHE A CA 1
ATOM 714 C C . PHE A 1 89 ? 10.955 -22.138 -0.372 1.00 76.38 89 PHE A C 1
ATOM 716 O O . PHE A 1 89 ? 11.817 -21.483 0.212 1.00 76.38 89 PHE A O 1
ATOM 723 N N . ASP A 1 90 ? 11.238 -23.015 -1.322 1.00 83.50 90 ASP A N 1
ATOM 724 C CA . ASP A 1 90 ? 12.567 -23.185 -1.887 1.00 83.50 90 ASP A CA 1
ATOM 725 C C . ASP A 1 90 ? 12.866 -22.034 -2.855 1.00 83.50 90 ASP A C 1
ATOM 727 O O . ASP A 1 90 ? 12.227 -21.880 -3.898 1.00 83.50 90 ASP A O 1
ATOM 731 N N . VAL A 1 91 ? 13.826 -21.187 -2.488 1.00 83.00 91 VAL A N 1
ATOM 732 C CA . VAL A 1 91 ? 14.164 -19.948 -3.195 1.00 83.00 91 VAL A CA 1
ATOM 733 C C . VAL A 1 91 ? 15.657 -19.877 -3.514 1.00 83.00 91 VAL A C 1
ATOM 735 O O . VAL A 1 91 ? 16.495 -20.518 -2.883 1.00 83.00 91 VAL A O 1
ATOM 738 N N . HIS A 1 92 ? 15.995 -19.066 -4.514 1.00 85.19 92 HIS A N 1
ATOM 739 C CA . HIS A 1 92 ? 17.372 -18.829 -4.945 1.00 85.19 92 HIS A CA 1
ATOM 740 C C . HIS A 1 92 ? 17.870 -17.522 -4.333 1.00 85.19 92 HIS A C 1
ATOM 742 O O . HIS A 1 92 ? 17.424 -16.440 -4.736 1.00 85.19 92 HIS A O 1
ATOM 748 N N . ARG A 1 93 ? 18.808 -17.609 -3.386 1.00 79.38 93 ARG A N 1
ATOM 749 C CA . ARG A 1 93 ? 19.427 -16.485 -2.676 1.00 79.38 93 ARG A CA 1
ATOM 750 C C . ARG A 1 93 ? 19.884 -15.436 -3.674 1.00 79.38 93 ARG A C 1
ATOM 752 O O . ARG A 1 93 ? 19.397 -14.316 -3.606 1.00 79.38 93 ARG A O 1
ATOM 759 N N . PHE A 1 94 ? 20.692 -15.818 -4.668 1.00 80.62 94 PHE A N 1
ATOM 760 C CA . PHE A 1 94 ? 21.184 -14.912 -5.717 1.00 80.62 94 PHE A CA 1
ATOM 761 C C . PHE A 1 94 ? 20.080 -14.032 -6.325 1.00 80.62 94 PHE A C 1
ATOM 763 O O . PHE A 1 94 ? 20.277 -12.832 -6.522 1.00 80.62 94 PHE A O 1
ATOM 770 N N . ARG A 1 95 ? 18.898 -14.610 -6.578 1.00 78.62 95 ARG A N 1
ATOM 771 C CA . ARG A 1 95 ? 17.775 -13.879 -7.164 1.00 78.62 95 ARG A CA 1
ATOM 772 C C . ARG A 1 95 ? 17.135 -12.919 -6.167 1.00 78.62 95 ARG A C 1
ATOM 774 O O . ARG A 1 95 ? 16.901 -11.764 -6.516 1.00 78.62 95 ARG A O 1
ATOM 781 N N . LEU A 1 96 ? 16.922 -13.366 -4.929 1.00 75.88 96 LEU A N 1
ATOM 782 C CA . LEU A 1 96 ? 16.386 -12.523 -3.860 1.00 75.88 96 LEU A CA 1
ATOM 783 C C . LEU A 1 96 ? 17.278 -11.304 -3.587 1.00 75.88 96 LEU A C 1
ATOM 785 O O . LEU A 1 96 ? 16.765 -10.191 -3.506 1.00 75.88 96 LEU A O 1
ATOM 789 N N . CYS A 1 97 ? 18.602 -11.475 -3.517 1.00 77.06 97 CYS A N 1
ATOM 790 C CA . CYS A 1 97 ? 19.518 -10.355 -3.259 1.00 77.06 97 CYS A CA 1
ATOM 791 C C . CYS A 1 97 ? 19.563 -9.343 -4.416 1.00 77.06 97 CYS A C 1
ATOM 793 O O . CYS A 1 97 ? 19.825 -8.157 -4.202 1.00 77.06 97 CYS A O 1
ATOM 795 N N . GLN A 1 98 ? 19.379 -9.819 -5.654 1.00 73.00 98 GLN A N 1
ATOM 796 C CA . GLN A 1 98 ? 19.424 -8.975 -6.846 1.00 73.00 98 GLN A CA 1
ATOM 797 C C . GLN A 1 98 ? 18.164 -8.110 -6.963 1.00 73.00 98 GLN A C 1
ATOM 799 O O . GLN A 1 98 ? 18.261 -6.931 -7.302 1.00 73.00 98 GLN A O 1
ATOM 804 N N . GLU A 1 99 ? 16.998 -8.690 -6.681 1.00 65.44 99 GLU A N 1
ATOM 805 C CA . GLU A 1 99 ? 15.702 -8.032 -6.875 1.00 65.44 99 GLU A CA 1
ATOM 806 C C . GLU A 1 99 ? 15.274 -7.171 -5.686 1.00 65.44 99 GLU A C 1
ATOM 808 O O . GLU A 1 99 ? 14.575 -6.174 -5.865 1.00 65.44 99 GLU A O 1
ATOM 813 N N . PHE A 1 100 ? 15.718 -7.509 -4.476 1.00 59.16 100 PHE A N 1
ATOM 814 C CA . PHE A 1 100 ? 15.231 -6.874 -3.259 1.00 59.16 100 PHE A CA 1
ATOM 815 C C . PHE A 1 100 ? 16.385 -6.307 -2.439 1.00 59.16 100 PHE A C 1
ATOM 817 O O . PHE A 1 100 ? 17.235 -7.033 -1.928 1.00 59.16 100 PHE A O 1
ATOM 824 N N . VAL A 1 101 ? 16.370 -4.984 -2.256 1.00 62.84 101 VAL A N 1
ATOM 825 C CA . VAL A 1 101 ? 17.374 -4.257 -1.460 1.00 62.84 101 VAL A CA 1
ATOM 826 C C . VAL A 1 101 ? 17.458 -4.805 -0.032 1.00 62.84 101 VAL A C 1
ATOM 828 O O . VAL A 1 101 ? 18.555 -4.951 0.488 1.00 62.84 101 VAL A O 1
ATOM 831 N N . TYR A 1 102 ? 16.326 -5.205 0.552 1.00 58.47 102 TYR A N 1
ATOM 832 C CA . TYR A 1 102 ? 16.262 -5.825 1.880 1.00 58.47 102 TYR A CA 1
ATOM 833 C C . TYR A 1 102 ? 17.128 -7.089 2.004 1.00 58.47 102 TYR A C 1
ATOM 835 O O . TYR A 1 102 ? 17.822 -7.279 2.997 1.00 58.47 102 TYR A O 1
ATOM 843 N N . PHE A 1 103 ? 17.135 -7.941 0.975 1.00 64.69 103 PHE A N 1
ATOM 844 C CA . PHE A 1 103 ? 17.930 -9.168 0.979 1.00 64.69 103 PHE A CA 1
ATOM 845 C C . PHE A 1 103 ? 19.392 -8.921 0.593 1.00 64.69 103 PHE A C 1
ATOM 847 O O . PHE A 1 103 ? 20.220 -9.808 0.760 1.00 64.69 103 PHE A O 1
ATOM 854 N N . ARG A 1 104 ? 19.753 -7.730 0.106 1.00 70.69 104 ARG A N 1
ATOM 855 C CA . ARG A 1 104 ? 21.131 -7.430 -0.296 1.00 70.69 104 ARG A CA 1
ATOM 856 C C . ARG A 1 104 ? 22.092 -7.497 0.886 1.00 70.69 104 ARG A C 1
ATOM 858 O O . ARG A 1 104 ? 23.120 -8.161 0.782 1.00 70.69 104 ARG A O 1
ATOM 865 N N . ASP A 1 105 ? 21.731 -6.880 2.005 1.00 61.66 105 ASP A N 1
ATOM 866 C CA . ASP A 1 105 ? 22.573 -6.860 3.208 1.00 61.66 105 ASP A CA 1
ATOM 867 C C . ASP A 1 105 ? 22.656 -8.259 3.835 1.00 61.66 105 ASP A C 1
ATOM 869 O O . ASP A 1 105 ? 23.727 -8.734 4.200 1.00 61.66 105 ASP A O 1
ATOM 873 N N . VAL A 1 106 ? 21.535 -8.980 3.809 1.00 59.09 106 VAL A N 1
ATOM 874 C CA . VAL A 1 106 ? 21.400 -10.369 4.267 1.00 59.09 106 VAL A CA 1
ATOM 875 C C . VAL A 1 106 ? 22.298 -11.326 3.484 1.00 59.09 106 VAL A C 1
ATOM 877 O O . VAL A 1 106 ? 22.886 -12.247 4.042 1.00 59.09 106 VAL A O 1
ATOM 880 N N . CYS A 1 107 ? 22.402 -11.129 2.175 1.00 69.94 107 CYS A N 1
ATOM 881 C CA . CYS A 1 107 ? 23.230 -11.967 1.322 1.00 69.94 107 CYS A CA 1
ATOM 88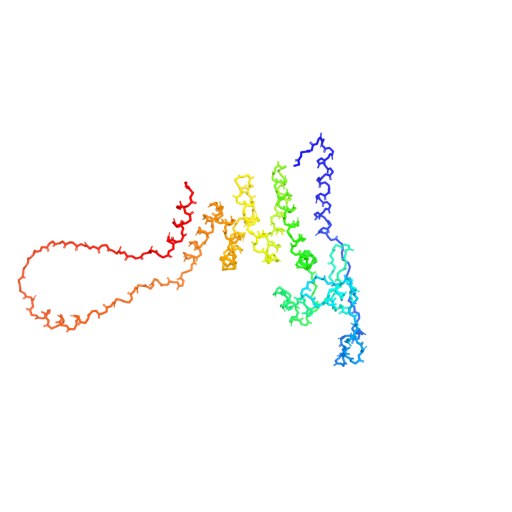2 C C . CYS A 1 107 ? 24.718 -11.614 1.368 1.00 69.94 107 CYS A C 1
ATOM 884 O O . CYS A 1 107 ? 25.534 -12.395 0.880 1.00 69.94 107 CYS A O 1
ATOM 886 N N . SER A 1 108 ? 25.056 -10.434 1.890 1.00 68.25 108 SER A N 1
ATOM 887 C CA . SER A 1 108 ? 26.426 -9.920 1.927 1.00 68.25 108 SER A CA 1
ATOM 888 C C . SER A 1 108 ? 27.210 -10.443 3.131 1.00 68.25 108 SER A C 1
ATOM 890 O O . SER A 1 108 ? 28.439 -10.487 3.087 1.00 68.25 108 SER A O 1
ATOM 892 N N . GLU A 1 109 ? 26.525 -10.878 4.191 1.00 57.88 109 GLU A N 1
ATOM 893 C CA . GLU A 1 109 ? 27.168 -11.446 5.369 1.00 57.88 109 GLU A CA 1
ATOM 894 C C . GLU A 1 109 ? 27.238 -12.976 5.287 1.00 57.88 109 GLU A C 1
ATOM 896 O O . GLU A 1 109 ? 26.239 -13.674 5.129 1.00 57.88 109 GLU A O 1
ATOM 901 N N . SER A 1 110 ? 28.436 -13.529 5.479 1.00 52.78 110 SER A N 1
ATOM 902 C CA . SER A 1 110 ? 28.685 -14.966 5.659 1.00 52.78 110 SER A CA 1
ATOM 903 C C . SER A 1 110 ? 28.136 -15.514 6.990 1.00 52.78 110 SER A C 1
ATOM 905 O O . SER A 1 110 ? 28.639 -16.513 7.505 1.00 52.78 110 SER A O 1
ATOM 907 N N . SER A 1 111 ? 27.169 -14.830 7.601 1.00 45.53 111 SER A N 1
ATOM 908 C CA . SER A 1 111 ? 26.624 -15.151 8.909 1.00 45.53 111 SER A CA 1
ATOM 909 C C . SER A 1 111 ? 25.420 -16.079 8.738 1.00 45.53 111 SER A C 1
ATOM 911 O O . SER A 1 111 ? 24.471 -15.798 8.008 1.00 45.53 111 SER A O 1
ATOM 913 N N . SER A 1 112 ? 25.466 -17.223 9.416 1.00 44.44 112 SER A N 1
ATOM 914 C CA . SER A 1 112 ? 24.350 -18.144 9.644 1.00 44.44 112 SER A CA 1
ATOM 915 C C . SER A 1 112 ? 23.277 -17.466 10.511 1.00 44.44 112 SER A C 1
ATOM 917 O O . SER A 1 112 ? 23.056 -17.842 11.664 1.00 44.44 112 SER A O 1
ATOM 919 N N . SER A 1 113 ? 22.686 -16.383 10.011 1.00 42.44 113 SER A N 1
ATOM 920 C CA . SER A 1 113 ? 21.771 -15.539 10.765 1.00 42.44 113 SER A CA 1
ATOM 921 C C . SER A 1 113 ? 20.343 -16.070 10.651 1.00 42.44 113 SER A C 1
ATOM 923 O O . SER A 1 113 ? 19.745 -16.183 9.581 1.00 42.44 113 SER A O 1
ATOM 925 N N . VAL A 1 114 ? 19.823 -16.453 11.816 1.00 41.84 114 VAL A N 1
ATOM 926 C CA . VAL A 1 114 ? 18.450 -16.889 12.059 1.00 41.84 114 VAL A CA 1
ATOM 927 C C . VAL A 1 114 ? 17.496 -15.757 11.681 1.00 41.84 114 VAL A C 1
ATOM 929 O O . VAL A 1 114 ? 17.547 -14.673 12.262 1.00 41.84 114 VAL A O 1
ATOM 932 N N . PHE A 1 115 ? 16.611 -16.022 10.722 1.00 45.91 115 PHE A N 1
ATOM 933 C CA . PHE A 1 115 ? 15.567 -15.086 10.325 1.00 45.91 115 PHE A CA 1
ATOM 934 C C . PHE A 1 115 ? 14.388 -15.120 11.289 1.00 45.91 115 PHE A C 1
ATOM 936 O O . PHE A 1 115 ? 13.895 -16.181 11.672 1.00 45.91 115 PHE A O 1
ATOM 943 N N . ASN A 1 116 ? 13.855 -13.941 11.604 1.00 41.19 116 ASN A N 1
ATOM 944 C CA . ASN A 1 116 ? 12.525 -13.841 12.181 1.00 41.19 116 ASN A CA 1
ATOM 945 C C . ASN A 1 116 ? 11.495 -14.173 11.084 1.00 41.19 116 ASN A C 1
ATOM 947 O O . ASN A 1 116 ? 11.250 -13.378 10.175 1.00 41.19 116 ASN A O 1
ATOM 951 N N . SER A 1 117 ? 10.923 -15.377 11.150 1.00 41.94 117 SER A N 1
ATOM 952 C CA . SER A 1 117 ? 9.965 -15.924 10.175 1.00 41.94 117 SER A CA 1
ATOM 953 C C . SER A 1 117 ? 8.795 -14.993 9.859 1.00 41.94 117 SER A C 1
ATOM 955 O O . SER A 1 117 ? 8.294 -14.991 8.738 1.00 41.94 117 SER A O 1
ATOM 957 N N . MET A 1 118 ? 8.368 -14.176 10.822 1.00 39.88 118 MET A N 1
ATOM 958 C CA . MET A 1 118 ? 7.233 -13.271 10.633 1.00 39.88 118 MET A CA 1
ATOM 959 C C . MET A 1 118 ? 7.513 -12.221 9.544 1.00 39.88 118 MET A C 1
ATOM 961 O O . MET A 1 118 ? 6.615 -11.847 8.795 1.00 39.88 118 MET A O 1
ATOM 965 N N . THR A 1 119 ? 8.777 -11.812 9.408 1.00 43.75 119 THR A N 1
ATOM 966 C CA . THR A 1 119 ? 9.255 -10.864 8.393 1.00 43.75 119 THR A CA 1
ATOM 967 C C . THR A 1 119 ? 9.747 -11.589 7.132 1.00 43.75 119 THR A C 1
ATOM 969 O O . THR A 1 119 ? 9.641 -11.068 6.037 1.00 43.75 119 THR A O 1
ATOM 972 N N . GLY A 1 120 ? 10.241 -12.828 7.219 1.00 42.81 120 GLY A N 1
ATOM 973 C CA . GLY A 1 120 ? 10.691 -13.574 6.028 1.00 42.81 120 GLY A CA 1
ATOM 974 C C . GLY A 1 120 ? 9.547 -14.109 5.152 1.00 42.81 120 GLY A C 1
ATOM 975 O O . GLY A 1 120 ? 9.582 -13.991 3.924 1.00 42.81 120 GLY A O 1
ATOM 976 N N . SER A 1 121 ? 8.514 -14.667 5.787 1.00 47.44 121 SER A N 1
ATOM 977 C CA . SER A 1 121 ? 7.376 -15.340 5.144 1.00 47.44 121 SER A CA 1
ATOM 978 C C . SER A 1 121 ? 6.500 -14.394 4.322 1.00 47.44 121 SER A C 1
ATOM 980 O O . SER A 1 121 ? 6.231 -14.617 3.140 1.00 47.44 121 SER A O 1
ATOM 982 N N . LEU A 1 122 ? 6.097 -13.280 4.937 1.00 52.00 122 LEU A N 1
ATOM 983 C CA . LEU A 1 122 ? 5.161 -12.339 4.328 1.00 52.00 122 LEU A CA 1
ATOM 984 C C . LEU A 1 122 ? 5.798 -11.538 3.188 1.00 52.00 122 LEU A C 1
ATOM 986 O O . LEU A 1 122 ? 5.126 -11.246 2.196 1.00 52.00 122 LEU A O 1
ATOM 990 N N . PHE A 1 123 ? 7.097 -11.257 3.292 1.00 55.03 123 PHE A N 1
ATOM 991 C CA . PHE A 1 123 ? 7.857 -10.523 2.287 1.00 55.03 123 PHE A CA 1
ATOM 992 C C . PHE A 1 123 ? 8.132 -11.379 1.055 1.00 55.03 123 PHE A C 1
ATOM 994 O O . PHE A 1 123 ? 7.863 -10.953 -0.066 1.00 55.03 123 PHE A O 1
ATOM 1001 N N . THR A 1 124 ? 8.616 -12.608 1.240 1.00 57.56 124 THR A N 1
ATOM 1002 C CA . THR A 1 124 ? 8.931 -13.490 0.105 1.00 57.56 124 THR A CA 1
ATOM 1003 C C . THR A 1 124 ? 7.677 -14.026 -0.565 1.00 57.56 124 THR A C 1
ATOM 1005 O O . THR A 1 124 ? 7.608 -14.068 -1.793 1.00 57.56 124 THR A O 1
ATOM 1008 N N . GLY A 1 125 ? 6.632 -14.308 0.214 1.00 74.12 125 GLY A N 1
ATOM 1009 C CA . GLY A 1 125 ? 5.350 -14.748 -0.309 1.00 74.12 125 GLY A CA 1
ATOM 1010 C C . GLY A 1 125 ? 4.578 -13.666 -1.061 1.00 74.12 125 GLY A C 1
ATOM 1011 O O . GLY A 1 125 ? 3.849 -14.018 -1.981 1.00 74.12 125 GLY A O 1
ATOM 1012 N N . PHE A 1 126 ? 4.681 -12.377 -0.703 1.00 81.25 126 PHE A N 1
ATOM 1013 C CA . PHE A 1 126 ? 3.957 -11.291 -1.386 1.00 81.25 126 PHE A CA 1
ATOM 1014 C C . PHE A 1 126 ? 4.755 -10.682 -2.542 1.00 81.25 126 PHE A C 1
ATOM 1016 O O . PHE A 1 126 ? 4.207 -10.474 -3.628 1.00 81.25 126 PHE A O 1
ATOM 1023 N N . ALA A 1 127 ? 6.046 -10.413 -2.337 1.00 79.38 127 ALA A N 1
ATOM 1024 C CA . ALA A 1 127 ? 6.864 -9.721 -3.325 1.00 79.38 127 ALA A CA 1
ATOM 1025 C C . ALA A 1 127 ? 7.035 -10.528 -4.623 1.00 79.38 127 ALA A C 1
ATOM 1027 O O . ALA A 1 127 ? 7.077 -9.941 -5.704 1.00 79.38 127 ALA A O 1
ATOM 1028 N N . LEU A 1 128 ? 7.052 -11.864 -4.517 1.00 80.12 128 LEU A N 1
ATOM 1029 C CA . LEU A 1 128 ? 7.180 -12.794 -5.644 1.00 80.12 128 LEU A CA 1
ATOM 1030 C C . LEU A 1 128 ? 5.862 -13.063 -6.397 1.00 80.12 128 LEU A C 1
ATOM 1032 O O . LEU A 1 128 ? 5.875 -13.796 -7.390 1.00 80.12 128 LEU A O 1
ATOM 1036 N N . ARG A 1 129 ? 4.726 -12.517 -5.939 1.00 81.31 129 ARG A N 1
ATOM 1037 C CA . ARG A 1 129 ? 3.428 -12.698 -6.615 1.00 81.31 129 ARG A CA 1
ATOM 1038 C C . ARG A 1 129 ? 3.336 -11.855 -7.878 1.00 81.31 129 ARG A C 1
ATOM 1040 O O . ARG A 1 129 ? 4.017 -10.842 -8.020 1.00 81.31 129 ARG A O 1
ATOM 1047 N N . SER A 1 130 ? 2.442 -12.247 -8.780 1.00 89.12 130 SER A N 1
ATOM 1048 C CA . SER A 1 130 ? 2.096 -11.404 -9.928 1.00 89.12 130 SER A CA 1
ATOM 1049 C C . SER A 1 130 ? 1.406 -10.109 -9.480 1.00 89.12 130 SER A C 1
ATOM 1051 O O . SER A 1 130 ? 0.731 -10.090 -8.450 1.00 89.12 130 SER A O 1
ATOM 1053 N N . GLU A 1 131 ? 1.506 -9.034 -10.267 1.00 89.50 131 GLU A N 1
ATOM 1054 C CA . GLU A 1 131 ? 0.849 -7.756 -9.934 1.00 89.50 131 GLU A CA 1
ATOM 1055 C C . GLU A 1 131 ? -0.674 -7.910 -9.777 1.00 89.50 131 GLU A C 1
ATOM 1057 O O . GLU A 1 131 ? -1.265 -7.328 -8.875 1.00 89.50 131 GLU A O 1
ATOM 1062 N N . ILE A 1 132 ? -1.308 -8.792 -10.559 1.00 90.25 132 ILE A N 1
ATOM 1063 C CA . ILE A 1 132 ? -2.741 -9.104 -10.427 1.00 90.25 132 ILE A CA 1
ATOM 1064 C C . ILE A 1 132 ? -3.048 -9.723 -9.056 1.00 90.25 132 ILE A C 1
ATOM 1066 O O . ILE A 1 132 ? -4.060 -9.409 -8.428 1.00 90.25 132 ILE A O 1
ATOM 1070 N N . GLU A 1 133 ? -2.198 -10.627 -8.574 1.00 89.56 133 GLU A N 1
ATOM 1071 C CA . GLU A 1 133 ? -2.367 -11.212 -7.247 1.00 89.56 133 GLU A CA 1
ATOM 1072 C C . GLU A 1 133 ? -2.092 -10.189 -6.150 1.00 89.56 133 GLU A C 1
ATOM 1074 O O . GLU A 1 133 ? -2.855 -10.151 -5.183 1.00 89.56 133 GLU A O 1
ATOM 1079 N N . LYS A 1 134 ? -1.065 -9.343 -6.301 1.00 90.56 134 LYS A N 1
ATOM 1080 C CA . LYS A 1 134 ? -0.796 -8.236 -5.374 1.00 90.56 134 LYS A CA 1
ATOM 1081 C C . LYS A 1 134 ? -2.003 -7.303 -5.287 1.00 90.56 134 LYS A C 1
ATOM 1083 O O . LYS A 1 134 ? -2.450 -7.035 -4.176 1.00 90.56 134 LYS A O 1
ATOM 1088 N N . ALA A 1 135 ? -2.604 -6.922 -6.419 1.00 92.12 135 ALA A N 1
ATOM 1089 C CA . ALA A 1 135 ? -3.826 -6.115 -6.474 1.00 92.12 135 ALA A CA 1
ATOM 1090 C C . ALA A 1 135 ? -4.947 -6.729 -5.626 1.00 92.12 135 ALA A C 1
ATOM 1092 O O . ALA A 1 135 ? -5.500 -6.077 -4.741 1.00 92.12 135 ALA A O 1
ATOM 1093 N N . ARG A 1 136 ? -5.244 -8.019 -5.845 1.00 92.00 136 ARG A N 1
ATOM 1094 C CA . ARG A 1 136 ? -6.293 -8.734 -5.096 1.00 92.00 136 ARG A CA 1
ATOM 1095 C C . ARG A 1 136 ? -5.997 -8.798 -3.600 1.00 92.00 136 ARG A C 1
ATOM 1097 O O . ARG A 1 136 ? -6.913 -8.667 -2.795 1.00 92.00 136 ARG A O 1
ATOM 1104 N N . HIS A 1 137 ? -4.738 -9.013 -3.221 1.00 90.50 137 HIS A N 1
ATOM 1105 C CA . HIS A 1 137 ? -4.340 -9.047 -1.814 1.00 90.50 137 HIS A CA 1
ATOM 1106 C C . HIS A 1 137 ? -4.472 -7.670 -1.162 1.00 90.50 137 HIS A C 1
ATOM 1108 O O . HIS A 1 137 ? -5.013 -7.588 -0.063 1.00 90.50 137 HIS A O 1
ATOM 1114 N N . MET A 1 138 ? -4.046 -6.600 -1.837 1.00 94.44 138 MET A N 1
ATOM 1115 C CA . MET A 1 138 ? -4.186 -5.230 -1.336 1.00 94.44 138 MET A CA 1
ATOM 1116 C C . MET A 1 138 ? -5.656 -4.834 -1.186 1.00 94.44 138 MET A C 1
ATOM 1118 O O . MET A 1 138 ? -6.036 -4.329 -0.132 1.00 94.44 138 MET A O 1
ATOM 1122 N N . ALA A 1 139 ? -6.501 -5.149 -2.173 1.00 93.62 139 ALA A N 1
ATOM 1123 C CA . ALA A 1 139 ? -7.945 -4.935 -2.084 1.00 93.62 139 ALA A CA 1
ATOM 1124 C C . ALA A 1 139 ? -8.554 -5.680 -0.883 1.00 93.62 139 ALA A C 1
ATOM 1126 O O . ALA A 1 139 ? -9.255 -5.084 -0.070 1.00 93.62 139 ALA A O 1
ATOM 1127 N N . LYS A 1 140 ? -8.199 -6.959 -0.694 1.00 92.00 140 LYS A N 1
ATOM 1128 C CA . LYS A 1 140 ? -8.660 -7.747 0.457 1.00 92.00 140 LYS A CA 1
ATOM 1129 C C . LYS A 1 140 ? -8.183 -7.167 1.792 1.00 92.00 140 LYS A C 1
ATOM 1131 O O . LYS A 1 140 ? -8.936 -7.189 2.761 1.00 92.00 140 LYS A O 1
ATOM 1136 N N . LEU A 1 141 ? -6.950 -6.663 1.871 1.00 92.75 141 LEU A N 1
ATOM 1137 C CA . LEU A 1 141 ? -6.448 -6.007 3.081 1.00 92.75 141 LEU A CA 1
ATOM 1138 C C . LEU A 1 141 ? -7.234 -4.726 3.386 1.00 92.75 141 LEU A C 1
ATOM 1140 O O . LEU A 1 141 ? -7.605 -4.519 4.538 1.00 92.75 141 LEU A O 1
ATOM 1144 N N . LEU A 1 142 ? -7.553 -3.911 2.377 1.00 94.12 142 LEU A N 1
ATOM 1145 C CA . LEU A 1 142 ? -8.401 -2.726 2.547 1.00 94.12 142 LEU A CA 1
ATOM 1146 C C . LEU A 1 142 ? -9.815 -3.098 3.021 1.00 94.12 142 LEU A C 1
ATOM 1148 O O . LEU A 1 142 ? -10.310 -2.501 3.976 1.00 94.12 142 LEU A O 1
ATOM 1152 N N . ASP A 1 143 ? -10.429 -4.134 2.442 1.00 90.38 143 ASP A N 1
ATOM 1153 C CA . ASP A 1 143 ? -11.740 -4.633 2.877 1.00 90.38 143 ASP A CA 1
ATOM 1154 C C . ASP A 1 143 ? -11.724 -5.082 4.346 1.00 90.38 143 ASP A C 1
ATOM 1156 O O . ASP A 1 143 ? -12.631 -4.756 5.118 1.00 90.38 143 ASP A O 1
ATOM 1160 N N . ILE A 1 144 ? -10.679 -5.815 4.758 1.00 89.81 144 ILE A N 1
ATOM 1161 C CA . ILE A 1 144 ? -10.512 -6.245 6.152 1.00 89.81 144 ILE A CA 1
ATOM 1162 C C . ILE A 1 144 ? -10.282 -5.031 7.054 1.00 89.81 144 ILE A C 1
ATOM 1164 O O . ILE A 1 144 ? -10.824 -5.002 8.156 1.00 89.81 144 ILE A O 1
ATOM 1168 N N . PHE A 1 145 ? -9.523 -4.027 6.612 1.00 92.38 145 PHE A N 1
ATOM 1169 C CA . PHE A 1 145 ? -9.295 -2.806 7.382 1.00 92.38 145 PHE A CA 1
ATOM 1170 C C . PHE A 1 145 ? -10.612 -2.068 7.656 1.00 92.38 145 PHE A C 1
ATOM 1172 O O . PHE A 1 145 ? -10.920 -1.766 8.812 1.00 92.38 145 PHE A O 1
ATOM 1179 N N . ILE A 1 146 ? -11.420 -1.845 6.613 1.00 89.81 146 ILE A N 1
ATOM 1180 C CA . ILE A 1 146 ? -12.733 -1.190 6.709 1.00 89.81 146 ILE A CA 1
ATOM 1181 C C . ILE A 1 146 ? -13.669 -2.002 7.611 1.00 89.81 146 ILE A C 1
ATOM 1183 O O . ILE A 1 146 ? -14.334 -1.446 8.486 1.00 89.81 146 ILE A O 1
ATOM 1187 N N . ALA A 1 147 ? -13.700 -3.329 7.451 1.00 85.00 147 ALA A N 1
ATOM 1188 C CA . ALA A 1 147 ? -14.498 -4.200 8.309 1.00 85.00 147 ALA A CA 1
ATOM 1189 C C . ALA A 1 147 ? -14.033 -4.139 9.773 1.00 85.00 147 ALA A C 1
ATOM 1191 O O . ALA A 1 147 ? -14.854 -3.987 10.677 1.00 85.00 147 ALA A O 1
ATOM 1192 N N . ALA A 1 148 ? -12.726 -4.219 10.022 1.00 85.25 148 ALA A N 1
ATOM 1193 C CA . ALA A 1 148 ? -12.162 -4.166 11.363 1.00 85.25 148 ALA A CA 1
ATOM 1194 C C . ALA A 1 148 ? -12.491 -2.844 12.065 1.00 85.25 148 ALA A C 1
ATOM 1196 O O . ALA A 1 148 ? -12.772 -2.852 13.262 1.00 85.25 148 ALA A O 1
ATOM 1197 N N . ASP A 1 149 ? -12.512 -1.725 11.339 1.00 90.62 149 ASP A N 1
ATOM 1198 C CA . ASP A 1 149 ? -12.970 -0.452 11.891 1.00 90.62 149 ASP A CA 1
ATOM 1199 C C . ASP A 1 149 ? -14.473 -0.442 12.185 1.00 90.62 149 ASP A C 1
ATOM 1201 O O . ASP A 1 149 ? -14.859 -0.159 13.322 1.00 90.62 149 ASP A O 1
ATOM 1205 N N . LYS A 1 150 ? -15.306 -0.859 11.216 1.00 87.25 150 LYS A N 1
ATOM 1206 C CA . LYS A 1 150 ? -16.773 -0.939 11.360 1.00 87.25 150 LYS A CA 1
ATOM 1207 C C . LYS A 1 150 ? -17.190 -1.735 12.602 1.00 87.25 150 LYS A C 1
ATOM 1209 O O . LYS A 1 150 ? -18.163 -1.378 13.260 1.00 87.25 150 LYS A O 1
ATOM 1214 N N . TYR A 1 151 ? -16.457 -2.799 12.928 1.00 83.19 151 TYR A N 1
ATOM 1215 C CA . TYR A 1 151 ? -16.736 -3.674 14.070 1.00 83.19 151 TYR A CA 1
ATOM 1216 C C . TYR A 1 151 ? -15.915 -3.352 15.332 1.00 83.19 151 TYR A C 1
ATOM 1218 O O . TYR A 1 151 ? -15.963 -4.103 16.304 1.00 83.19 151 TYR A O 1
ATOM 1226 N N . GLY A 1 152 ? -15.147 -2.257 15.353 1.00 84.31 152 GLY A N 1
ATOM 1227 C CA . GLY A 1 152 ? -14.367 -1.850 16.527 1.00 84.31 152 GLY A CA 1
ATOM 1228 C C . GLY A 1 152 ? -13.198 -2.785 16.879 1.00 84.31 152 GLY A C 1
ATOM 1229 O O . GLY A 1 152 ? -12.685 -2.748 18.002 1.00 84.31 152 GLY A O 1
ATOM 1230 N N . LEU A 1 153 ? -12.729 -3.601 15.932 1.00 81.62 153 LEU A N 1
ATOM 1231 C CA . LEU A 1 153 ? -11.640 -4.571 16.084 1.00 81.62 153 LEU A CA 1
ATOM 1232 C C . LEU A 1 153 ? -10.263 -3.888 16.007 1.00 81.62 153 LEU A C 1
ATOM 1234 O O . LEU A 1 153 ? -9.456 -4.153 15.114 1.00 81.62 153 LEU A O 1
ATOM 1238 N N . LYS A 1 154 ? -9.968 -3.005 16.969 1.00 88.50 154 LYS A N 1
ATOM 1239 C CA . LYS A 1 154 ? -8.770 -2.138 16.970 1.00 88.50 154 LYS A CA 1
ATOM 1240 C C . LYS A 1 154 ? -7.451 -2.882 16.718 1.00 88.50 154 LYS A C 1
ATOM 1242 O O . LYS A 1 154 ? -6.631 -2.403 15.943 1.00 88.50 154 LYS A O 1
ATOM 1247 N N . LYS A 1 155 ? -7.250 -4.049 17.345 1.00 84.06 155 LYS A N 1
ATOM 1248 C CA . LYS A 1 155 ? -6.021 -4.853 17.183 1.00 84.06 155 LYS A CA 1
ATOM 1249 C C . LYS A 1 155 ? -5.868 -5.405 15.763 1.00 84.06 155 LYS A C 1
ATOM 1251 O O . LYS A 1 155 ? -4.774 -5.363 15.215 1.00 84.06 155 LYS A O 1
ATOM 1256 N N . VAL A 1 156 ? -6.959 -5.894 15.173 1.00 84.06 156 VAL A N 1
ATOM 1257 C CA . VAL A 1 156 ? -6.975 -6.406 13.794 1.00 84.06 156 VAL A CA 1
ATOM 1258 C C . VAL A 1 156 ? -6.728 -5.259 12.826 1.00 84.06 156 VAL A C 1
ATOM 1260 O O . VAL A 1 156 ? -5.846 -5.359 11.984 1.00 84.06 156 VAL A O 1
ATOM 1263 N N . LYS A 1 157 ? -7.434 -4.135 13.006 1.00 89.00 157 LYS A N 1
ATOM 1264 C CA . LYS A 1 157 ? -7.249 -2.930 12.193 1.00 89.00 157 LYS A CA 1
ATOM 1265 C C . LYS A 1 157 ? -5.788 -2.474 12.172 1.00 89.00 157 LYS A C 1
ATOM 1267 O O . LYS A 1 157 ? -5.247 -2.206 11.107 1.00 89.00 157 LYS A O 1
ATOM 1272 N N . HIS A 1 158 ? -5.146 -2.433 13.340 1.00 88.81 158 HIS A N 1
ATOM 1273 C CA . HIS A 1 158 ? -3.735 -2.072 13.459 1.00 88.81 158 HIS A CA 1
ATOM 1274 C C . HIS A 1 158 ? -2.823 -3.042 12.696 1.00 88.81 158 HIS A C 1
ATOM 1276 O O . HIS A 1 158 ? -2.068 -2.600 11.839 1.00 88.81 158 HIS A O 1
ATOM 1282 N N . LYS A 1 159 ? -2.969 -4.359 12.905 1.00 87.31 159 LYS A N 1
ATOM 1283 C CA . LYS A 1 159 ? -2.181 -5.368 12.175 1.00 87.31 159 LYS A CA 1
ATOM 1284 C C . LYS A 1 159 ? -2.384 -5.309 10.662 1.00 87.31 159 LYS A C 1
ATOM 1286 O O . LYS A 1 159 ? -1.450 -5.535 9.903 1.00 87.31 159 LYS A O 1
ATOM 1291 N N . VAL A 1 160 ? -3.605 -5.025 10.213 1.00 90.25 160 VAL A N 1
ATOM 1292 C CA . VAL A 1 160 ? -3.913 -4.886 8.785 1.00 90.25 160 VAL A CA 1
ATOM 1293 C C . VAL A 1 160 ? -3.288 -3.612 8.217 1.00 90.25 160 VAL A C 1
ATOM 1295 O O . VAL A 1 160 ? -2.768 -3.649 7.108 1.00 90.25 160 VAL A O 1
ATOM 1298 N N . SER A 1 161 ? -3.269 -2.514 8.978 1.00 93.81 161 SER A N 1
ATOM 1299 C CA . SER A 1 161 ? -2.532 -1.301 8.602 1.00 93.81 161 SER A CA 1
ATOM 1300 C C . SER A 1 161 ? -1.045 -1.584 8.411 1.00 93.81 161 SER A C 1
ATOM 1302 O O . SER A 1 161 ? -0.503 -1.319 7.340 1.00 93.81 161 SER A O 1
ATOM 1304 N N . GLU A 1 162 ? -0.409 -2.203 9.410 1.00 90.12 162 GLU A N 1
ATOM 1305 C CA . GLU A 1 162 ? 0.999 -2.602 9.337 1.00 90.12 162 GLU A CA 1
ATOM 1306 C C . GLU A 1 162 ? 1.244 -3.508 8.129 1.00 90.12 162 GLU A C 1
ATOM 1308 O O . GLU A 1 162 ? 2.176 -3.285 7.368 1.00 90.12 162 GLU A O 1
ATOM 1313 N N . ALA A 1 163 ? 0.351 -4.470 7.885 1.00 89.69 163 ALA A N 1
ATOM 1314 C CA . ALA A 1 163 ? 0.415 -5.357 6.734 1.00 89.69 163 ALA A CA 1
ATOM 1315 C C . ALA A 1 163 ? 0.344 -4.625 5.380 1.00 89.69 163 ALA A C 1
ATOM 1317 O O . ALA A 1 163 ? 1.030 -5.032 4.439 1.00 89.69 163 ALA A O 1
ATOM 1318 N N . ILE A 1 164 ? -0.482 -3.582 5.264 1.00 93.75 164 ILE A N 1
ATOM 1319 C CA . ILE A 1 164 ? -0.582 -2.748 4.059 1.00 93.75 164 ILE A CA 1
ATOM 1320 C C . ILE A 1 164 ? 0.699 -1.926 3.890 1.00 93.75 164 ILE A C 1
ATOM 1322 O O . ILE A 1 164 ? 1.288 -1.957 2.812 1.00 93.75 164 ILE A O 1
ATOM 1326 N N . ILE A 1 165 ? 1.145 -1.238 4.947 1.00 93.94 165 ILE A N 1
ATOM 1327 C CA . ILE A 1 165 ? 2.371 -0.421 4.963 1.00 93.94 165 ILE A CA 1
ATOM 1328 C C . ILE A 1 165 ? 3.579 -1.259 4.536 1.00 93.94 165 ILE A C 1
ATOM 1330 O O . ILE A 1 165 ? 4.349 -0.852 3.672 1.00 93.94 165 ILE A O 1
ATOM 1334 N N . ASP A 1 166 ? 3.699 -2.456 5.095 1.00 88.56 166 ASP A N 1
ATOM 1335 C CA . ASP A 1 166 ? 4.780 -3.397 4.834 1.00 88.56 166 ASP A CA 1
ATOM 1336 C C . ASP A 1 166 ? 4.830 -3.869 3.371 1.00 88.56 166 ASP A C 1
ATOM 1338 O O . ASP A 1 166 ? 5.893 -3.973 2.761 1.00 88.56 166 ASP A O 1
ATOM 1342 N N . ARG A 1 167 ? 3.659 -4.115 2.772 1.00 92.31 167 ARG A N 1
ATOM 1343 C CA . ARG A 1 167 ? 3.543 -4.702 1.429 1.00 92.31 167 ARG A CA 1
ATOM 1344 C C . ARG A 1 167 ? 3.552 -3.680 0.301 1.00 92.31 167 ARG A C 1
ATOM 1346 O O . ARG A 1 167 ? 3.971 -4.004 -0.812 1.00 92.31 167 ARG A O 1
ATOM 1353 N N . LEU A 1 168 ? 3.083 -2.464 0.563 1.00 93.81 168 LEU A N 1
ATOM 1354 C CA . LEU A 1 168 ? 2.900 -1.429 -0.453 1.00 93.81 168 LEU A CA 1
ATOM 1355 C C . LEU A 1 168 ? 4.185 -1.089 -1.243 1.00 93.81 168 LEU A C 1
ATOM 1357 O O . LEU A 1 168 ? 4.072 -0.895 -2.453 1.00 93.81 168 LEU A O 1
ATOM 1361 N N . PRO A 1 169 ? 5.405 -1.092 -0.662 1.00 93.81 169 PRO A N 1
ATOM 1362 C CA . PRO A 1 169 ? 6.639 -0.891 -1.424 1.00 93.81 169 PRO A CA 1
ATOM 1363 C C . PRO A 1 169 ? 6.870 -1.911 -2.549 1.00 93.81 169 PRO A C 1
ATOM 1365 O O . PRO A 1 169 ? 7.523 -1.578 -3.537 1.00 93.81 169 PRO A O 1
ATOM 1368 N N . PHE A 1 170 ? 6.328 -3.128 -2.424 1.00 91.44 170 PHE A N 1
ATOM 1369 C CA . PHE A 1 170 ? 6.480 -4.211 -3.406 1.00 91.44 170 PHE A CA 1
ATOM 1370 C C . PHE A 1 170 ? 5.446 -4.171 -4.535 1.00 91.44 170 PHE A C 1
ATOM 1372 O O . PHE A 1 170 ? 5.510 -4.998 -5.451 1.00 91.44 170 PHE A O 1
ATOM 1379 N N . VAL A 1 171 ? 4.486 -3.246 -4.471 1.00 93.50 171 VAL A N 1
ATOM 1380 C CA . VAL A 1 171 ? 3.551 -2.969 -5.561 1.00 93.50 171 VAL A CA 1
ATOM 1381 C C . VAL A 1 171 ? 4.275 -2.082 -6.572 1.00 93.50 171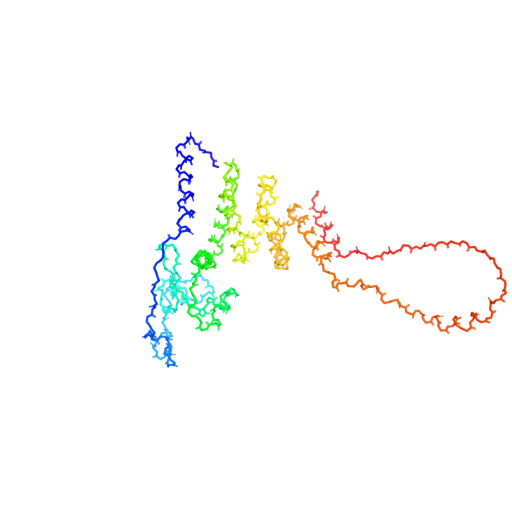 VAL A C 1
ATOM 1383 O O . VAL A 1 171 ? 4.641 -0.943 -6.265 1.00 93.50 171 VAL A O 1
ATOM 1386 N N . ILE A 1 172 ? 4.548 -2.638 -7.753 1.00 93.50 172 ILE A N 1
ATOM 1387 C CA . ILE A 1 172 ? 5.277 -1.936 -8.818 1.00 93.50 172 ILE A CA 1
ATOM 1388 C C . ILE A 1 172 ? 4.285 -1.185 -9.702 1.00 93.50 172 ILE A C 1
ATOM 1390 O O . ILE A 1 172 ? 4.571 -0.068 -10.131 1.00 93.50 172 ILE A O 1
ATOM 1394 N N . ASP A 1 173 ? 3.121 -1.786 -9.943 1.00 95.81 173 ASP A N 1
ATOM 1395 C CA . ASP A 1 173 ? 2.048 -1.181 -10.719 1.00 95.81 173 ASP A CA 1
ATOM 1396 C C . ASP A 1 173 ? 1.539 0.113 -10.053 1.00 95.81 173 ASP A C 1
ATOM 1398 O O . ASP A 1 173 ? 1.026 0.122 -8.926 1.00 95.81 173 ASP A O 1
ATOM 1402 N N . THR A 1 174 ? 1.698 1.226 -10.766 1.00 97.06 174 THR A N 1
ATOM 1403 C CA . THR A 1 174 ? 1.321 2.561 -10.299 1.00 97.06 174 THR A CA 1
ATOM 1404 C C . THR A 1 174 ? -0.192 2.740 -10.202 1.00 97.06 174 THR A C 1
ATOM 1406 O O . THR A 1 174 ? -0.639 3.487 -9.330 1.00 97.06 174 THR A O 1
ATOM 1409 N N . MET A 1 175 ? -0.987 2.032 -11.013 1.00 97.31 175 MET A N 1
ATOM 1410 C CA . MET A 1 175 ? -2.448 2.072 -10.934 1.00 97.31 175 MET A CA 1
ATOM 1411 C C . MET A 1 175 ? -2.929 1.464 -9.618 1.00 97.31 175 MET A C 1
ATOM 1413 O O . MET A 1 175 ? -3.697 2.100 -8.902 1.00 97.31 175 MET A O 1
ATOM 1417 N N . ILE A 1 176 ? -2.407 0.289 -9.239 1.00 96.31 176 ILE A N 1
ATOM 1418 C CA . ILE A 1 176 ? -2.753 -0.347 -7.953 1.00 96.31 176 ILE A CA 1
ATOM 1419 C C . ILE A 1 176 ? -2.429 0.601 -6.792 1.00 96.31 176 ILE A C 1
ATOM 1421 O O . ILE A 1 176 ? -3.198 0.715 -5.838 1.00 96.31 176 ILE A O 1
ATOM 1425 N N . MET A 1 177 ? -1.293 1.297 -6.859 1.00 96.94 177 MET A N 1
ATOM 1426 C CA . MET A 1 177 ? -0.895 2.233 -5.811 1.00 96.94 177 MET A CA 1
ATOM 1427 C C . MET A 1 177 ? -1.833 3.438 -5.703 1.00 96.94 177 MET A C 1
ATOM 1429 O O . MET A 1 177 ? -2.211 3.825 -4.594 1.00 96.94 177 MET A O 1
ATOM 1433 N N . VAL A 1 178 ? -2.220 4.017 -6.842 1.00 97.94 178 VAL A N 1
ATOM 1434 C CA . VAL A 1 178 ? -3.188 5.118 -6.895 1.00 97.94 178 VAL A CA 1
ATOM 1435 C C . VAL A 1 178 ? -4.558 4.658 -6.398 1.00 97.94 178 VAL A C 1
ATOM 1437 O O . VAL A 1 178 ? -5.169 5.366 -5.600 1.00 97.94 178 VAL A O 1
ATOM 1440 N N . ASP A 1 179 ? -5.003 3.455 -6.762 1.00 97.25 179 ASP A N 1
ATOM 1441 C CA . ASP A 1 179 ? -6.252 2.876 -6.261 1.00 97.25 179 ASP A CA 1
ATOM 1442 C C . ASP A 1 179 ? -6.227 2.712 -4.737 1.00 97.25 179 ASP A C 1
ATOM 1444 O O . ASP A 1 179 ? -7.188 3.082 -4.056 1.00 97.25 179 ASP A O 1
ATOM 1448 N N . VAL A 1 180 ? -5.121 2.219 -4.167 1.00 96.94 180 VAL A N 1
ATOM 1449 C CA . VAL A 1 180 ? -4.948 2.143 -2.706 1.00 96.94 180 VAL A CA 1
ATOM 1450 C C . VAL A 1 180 ? -5.040 3.538 -2.083 1.00 96.94 180 VAL A C 1
ATOM 1452 O O . VAL A 1 180 ? -5.755 3.708 -1.096 1.00 96.94 180 VAL A O 1
ATOM 1455 N N . ALA A 1 181 ? -4.389 4.547 -2.667 1.00 97.75 181 ALA A N 1
ATOM 1456 C CA . ALA A 1 181 ? -4.455 5.922 -2.175 1.00 97.75 181 ALA A CA 1
ATOM 1457 C C . ALA A 1 181 ? -5.873 6.500 -2.218 1.00 97.75 181 ALA A C 1
ATOM 1459 O O . ALA A 1 181 ? -6.316 7.097 -1.238 1.00 97.75 181 ALA A O 1
ATOM 1460 N N . ILE A 1 182 ? -6.612 6.286 -3.307 1.00 97.56 182 ILE A N 1
ATOM 1461 C CA . ILE A 1 182 ? -7.998 6.750 -3.443 1.00 97.56 182 ILE A CA 1
ATOM 1462 C C . ILE A 1 182 ? -8.904 6.083 -2.406 1.00 97.56 182 ILE A C 1
ATOM 1464 O O . ILE A 1 182 ? -9.744 6.759 -1.814 1.00 97.56 182 ILE A O 1
ATOM 1468 N N . ASN A 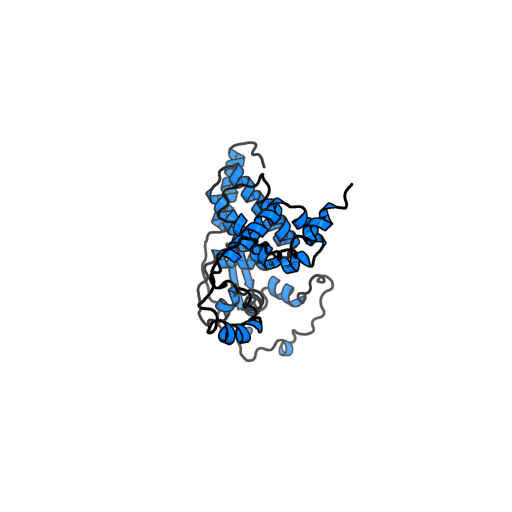1 183 ? -8.722 4.785 -2.154 1.00 96.19 183 ASN A N 1
ATOM 1469 C CA . ASN A 1 183 ? -9.492 4.073 -1.137 1.00 96.19 183 ASN A CA 1
ATOM 1470 C C . ASN A 1 183 ? -9.168 4.567 0.279 1.00 96.19 183 ASN A C 1
ATOM 1472 O O . ASN A 1 183 ? -10.089 4.817 1.050 1.00 96.19 183 ASN A O 1
ATOM 1476 N N . VAL A 1 184 ? -7.884 4.749 0.606 1.00 96.31 184 VAL A N 1
ATOM 1477 C CA . VAL A 1 184 ? -7.444 5.224 1.930 1.00 96.31 184 VAL A CA 1
ATOM 1478 C C . VAL A 1 184 ? -7.905 6.659 2.201 1.00 96.31 184 VAL A C 1
ATOM 1480 O O . VAL A 1 184 ? -8.312 6.957 3.312 1.00 96.31 184 VAL A O 1
ATOM 1483 N N . TYR A 1 185 ? -7.909 7.535 1.193 1.00 96.25 185 TYR A N 1
ATOM 1484 C CA . TYR A 1 185 ? -8.350 8.934 1.318 1.00 96.25 185 TYR A CA 1
ATOM 1485 C C . TYR A 1 185 ? -9.835 9.155 0.992 1.00 96.25 185 TYR A C 1
ATOM 1487 O O . TYR A 1 185 ? -10.267 10.296 0.779 1.00 96.25 185 TYR A O 1
ATOM 1495 N N . ASN A 1 186 ? -10.625 8.084 0.925 1.00 95.00 186 ASN A N 1
ATOM 1496 C CA . ASN A 1 186 ? -12.073 8.183 0.831 1.00 95.00 186 ASN A CA 1
ATOM 1497 C C . ASN A 1 186 ? -12.635 8.711 2.163 1.00 95.00 186 ASN A C 1
ATOM 1499 O O . ASN A 1 186 ? -12.179 8.315 3.228 1.00 95.00 186 ASN A O 1
ATOM 1503 N N . GLU A 1 187 ? -13.655 9.570 2.130 1.00 92.12 187 GLU A N 1
ATOM 1504 C CA . GLU A 1 187 ? -14.281 10.115 3.348 1.00 92.12 187 GLU A CA 1
ATOM 1505 C C . GLU A 1 187 ? -14.902 9.037 4.254 1.00 92.12 187 GLU A C 1
ATOM 1507 O O . GLU A 1 187 ? -15.065 9.246 5.453 1.00 92.12 187 GLU A O 1
ATOM 1512 N N . GLN A 1 188 ? -15.244 7.876 3.690 1.00 89.25 188 GLN A N 1
ATOM 1513 C CA . GLN A 1 188 ? -15.737 6.714 4.432 1.00 89.25 188 GLN A CA 1
ATOM 1514 C C . GLN A 1 188 ? -14.606 5.879 5.047 1.00 89.25 188 GLN A C 1
ATOM 1516 O O . GLN A 1 188 ? -14.880 4.944 5.803 1.00 89.25 188 GLN A O 1
ATOM 1521 N N . PHE A 1 189 ? -13.348 6.174 4.713 1.00 89.69 189 PHE A N 1
ATOM 1522 C CA . PHE A 1 189 ? -12.207 5.445 5.232 1.00 89.69 189 PHE A CA 1
ATOM 1523 C C . PHE A 1 189 ? -11.883 5.899 6.668 1.00 89.69 189 PHE A C 1
ATOM 1525 O O . PHE A 1 189 ? -11.918 7.092 6.976 1.00 89.69 189 PHE A O 1
ATOM 1532 N N . PRO A 1 190 ? -11.563 4.971 7.583 1.00 86.25 190 PRO A N 1
ATOM 1533 C CA . PRO A 1 190 ? -11.326 5.307 8.984 1.00 86.25 190 PRO A CA 1
ATOM 1534 C C . PRO A 1 190 ? -10.155 6.275 9.224 1.00 86.25 190 PRO A C 1
ATOM 1536 O O . PRO A 1 190 ? -9.027 6.010 8.815 1.00 86.25 190 PRO A O 1
ATOM 1539 N N . CYS A 1 191 ? -10.385 7.335 10.012 1.00 77.00 191 CYS A N 1
ATOM 1540 C CA . CYS A 1 191 ? -9.372 8.364 10.306 1.00 77.00 191 CYS A CA 1
ATOM 1541 C C . CYS A 1 191 ? -8.227 7.909 11.234 1.00 77.00 191 CYS A C 1
ATOM 1543 O O . CYS A 1 191 ? -7.210 8.589 11.323 1.00 77.00 191 CYS A O 1
ATOM 1545 N N . VAL A 1 192 ? -8.392 6.813 11.987 1.00 78.00 192 VAL A N 1
ATOM 1546 C CA . VAL A 1 192 ? -7.365 6.313 12.925 1.00 78.00 192 VAL A CA 1
ATOM 1547 C C . VAL A 1 192 ? -6.709 5.081 12.326 1.00 78.00 192 VAL A C 1
ATOM 1549 O O . VAL A 1 192 ? -7.228 3.969 12.459 1.00 78.00 192 VAL A O 1
ATOM 1552 N N . ASP A 1 193 ? -5.573 5.281 11.676 1.00 74.00 193 ASP A N 1
ATOM 1553 C CA . ASP A 1 193 ? -5.026 4.352 10.687 1.00 74.00 193 ASP A CA 1
ATOM 1554 C C . ASP A 1 193 ? -3.559 3.959 10.930 1.00 74.00 193 ASP A C 1
ATOM 1556 O O . ASP A 1 193 ? -2.953 3.285 10.104 1.00 74.00 193 ASP A O 1
ATOM 1560 N N . SER A 1 194 ? -2.983 4.359 12.068 1.00 85.56 194 SER A N 1
ATOM 1561 C CA . SER A 1 194 ? -1.596 4.033 12.437 1.00 85.56 194 SER A CA 1
ATOM 1562 C C . SER A 1 194 ? -0.540 4.559 11.450 1.00 85.56 194 SER A C 1
ATOM 1564 O O . SER A 1 194 ? 0.528 3.970 11.335 1.00 85.56 194 SER A O 1
ATOM 1566 N N . GLY A 1 195 ? -0.814 5.678 10.766 1.00 91.75 195 GLY A N 1
ATOM 1567 C CA . GLY A 1 195 ? 0.139 6.312 9.847 1.00 91.75 195 GLY A CA 1
ATOM 1568 C C . GLY A 1 195 ? 0.059 5.812 8.402 1.00 91.75 195 GLY A C 1
ATOM 1569 O O . GLY A 1 195 ? 0.886 6.209 7.581 1.00 91.75 195 GLY A O 1
ATOM 1570 N N . LEU A 1 196 ? -0.941 4.989 8.074 1.00 95.00 196 LEU A N 1
ATOM 1571 C CA . LEU A 1 196 ? -1.174 4.464 6.729 1.00 95.00 196 LEU A CA 1
ATOM 1572 C C . LEU A 1 196 ? -1.327 5.574 5.674 1.00 95.00 196 LEU A C 1
ATOM 1574 O O . LEU A 1 196 ? -0.676 5.506 4.640 1.00 95.00 196 LEU A O 1
ATOM 1578 N N . HIS A 1 197 ? -2.112 6.617 5.940 1.00 96.00 197 HIS A N 1
ATOM 1579 C CA . HIS A 1 197 ? -2.329 7.784 5.081 1.00 96.00 197 HIS A CA 1
ATOM 1580 C C . HIS A 1 197 ? -0.990 8.445 4.732 1.00 96.00 197 HIS A C 1
ATOM 1582 O O . HIS A 1 197 ? -0.654 8.607 3.559 1.00 96.00 197 HIS A O 1
ATOM 1588 N N . GLY A 1 198 ? -0.188 8.759 5.755 1.00 95.75 198 GLY A N 1
ATOM 1589 C CA . GLY A 1 198 ? 1.128 9.371 5.573 1.00 95.75 198 GLY A CA 1
ATOM 1590 C C . GLY A 1 198 ? 2.073 8.485 4.762 1.00 95.75 198 GLY A C 1
ATOM 1591 O O . GLY A 1 198 ? 2.745 8.970 3.853 1.00 95.75 198 GLY A O 1
ATOM 1592 N N . PHE A 1 199 ? 2.081 7.178 5.037 1.00 96.19 199 PHE A N 1
ATOM 1593 C CA . PHE A 1 199 ? 2.914 6.231 4.304 1.00 96.19 199 PHE A CA 1
ATOM 1594 C C . PHE A 1 199 ? 2.489 6.084 2.838 1.00 96.19 199 PHE A C 1
ATOM 1596 O O . PHE A 1 199 ? 3.335 6.111 1.948 1.00 96.19 199 PHE A O 1
ATOM 1603 N N . VAL A 1 200 ? 1.187 5.972 2.566 1.00 97.12 200 VAL A N 1
ATOM 1604 C CA . VAL A 1 200 ? 0.646 5.866 1.204 1.00 97.12 200 VAL A CA 1
ATOM 1605 C C . VAL A 1 200 ? 0.999 7.105 0.383 1.00 97.12 200 VAL A C 1
ATOM 1607 O O . VAL A 1 200 ? 1.468 6.964 -0.744 1.00 97.12 200 VAL A O 1
ATOM 1610 N N . ILE A 1 201 ? 0.864 8.311 0.945 1.00 97.88 201 ILE A N 1
ATOM 1611 C CA . ILE A 1 201 ? 1.267 9.541 0.248 1.00 97.88 201 ILE A CA 1
ATOM 1612 C C . ILE A 1 201 ? 2.770 9.591 -0.003 1.00 97.88 201 ILE A C 1
ATOM 1614 O O . ILE A 1 201 ? 3.170 9.962 -1.103 1.00 97.88 201 ILE A O 1
ATOM 1618 N N . ALA A 1 202 ? 3.598 9.166 0.952 1.00 96.81 202 ALA A N 1
ATOM 1619 C CA . ALA A 1 202 ? 5.038 9.079 0.729 1.00 96.81 202 ALA A CA 1
ATOM 1620 C C . ALA A 1 202 ? 5.383 8.106 -0.418 1.00 96.81 202 ALA A C 1
ATOM 1622 O O . ALA A 1 202 ? 6.267 8.385 -1.227 1.00 96.81 202 ALA A O 1
ATOM 1623 N N . GLN A 1 203 ? 4.663 6.982 -0.538 1.00 97.06 203 GLN A N 1
ATOM 1624 C CA . GLN A 1 203 ? 4.843 6.037 -1.648 1.00 97.06 203 GLN A CA 1
ATOM 1625 C C . GLN A 1 203 ? 4.379 6.609 -2.999 1.00 97.06 203 GLN A C 1
ATOM 1627 O O . GLN A 1 203 ? 5.028 6.334 -4.013 1.00 97.06 203 GLN A O 1
ATOM 1632 N N . ILE A 1 204 ? 3.302 7.406 -3.015 1.00 98.12 204 ILE A N 1
ATOM 1633 C CA . ILE A 1 204 ? 2.847 8.143 -4.204 1.00 98.12 204 ILE A CA 1
ATOM 1634 C C . ILE A 1 204 ? 3.881 9.195 -4.612 1.00 98.12 204 ILE A C 1
ATOM 1636 O O . ILE A 1 204 ? 4.250 9.240 -5.780 1.00 98.12 204 ILE A O 1
ATOM 1640 N N . ASP A 1 205 ? 4.389 9.998 -3.673 1.00 97.62 205 ASP A N 1
ATOM 1641 C CA . ASP A 1 205 ? 5.409 11.020 -3.942 1.00 97.62 205 ASP A CA 1
ATOM 1642 C C . ASP A 1 205 ? 6.685 10.397 -4.527 1.00 97.62 205 ASP A C 1
ATOM 1644 O O . ASP A 1 205 ? 7.171 10.819 -5.577 1.00 97.62 205 ASP A O 1
ATOM 1648 N N . ALA A 1 206 ? 7.155 9.297 -3.927 1.00 96.25 206 ALA A N 1
ATOM 1649 C CA . ALA A 1 206 ? 8.324 8.559 -4.399 1.00 96.25 206 ALA A CA 1
ATOM 1650 C C . ALA A 1 206 ? 8.175 8.009 -5.832 1.00 96.25 206 ALA A C 1
ATOM 1652 O O . ALA A 1 206 ? 9.178 7.821 -6.522 1.00 96.25 206 ALA A O 1
ATOM 1653 N N . ARG A 1 207 ? 6.943 7.748 -6.293 1.00 97.38 207 ARG A N 1
ATOM 1654 C CA . ARG A 1 207 ? 6.637 7.243 -7.647 1.00 97.38 207 ARG A CA 1
ATOM 1655 C C . ARG A 1 207 ? 5.975 8.282 -8.546 1.00 97.38 207 ARG A C 1
ATOM 1657 O O . ARG A 1 207 ? 5.578 7.950 -9.663 1.00 97.38 207 ARG A O 1
ATOM 1664 N N . LEU A 1 208 ? 5.895 9.535 -8.104 1.00 97.81 208 LEU A N 1
ATOM 1665 C CA . LEU A 1 208 ? 5.234 10.602 -8.842 1.00 97.81 208 LEU A CA 1
ATOM 1666 C C . LEU A 1 208 ? 5.778 10.765 -10.273 1.00 97.81 208 LEU A C 1
ATOM 1668 O O . LEU A 1 208 ? 4.955 10.924 -11.172 1.00 97.81 208 LEU A O 1
ATOM 1672 N N . PRO A 1 209 ? 7.097 10.652 -10.548 1.00 97.81 209 PRO A N 1
ATOM 1673 C CA . PRO A 1 209 ? 7.597 10.689 -11.923 1.00 97.81 209 PRO A CA 1
ATOM 1674 C C . PRO A 1 209 ? 6.976 9.612 -12.823 1.00 97.81 209 PRO A C 1
ATOM 1676 O O . PRO A 1 209 ? 6.461 9.940 -13.886 1.00 97.81 209 PRO A O 1
ATOM 1679 N N . ALA A 1 210 ? 6.933 8.356 -12.368 1.00 96.94 210 ALA A N 1
ATOM 1680 C CA . ALA A 1 210 ? 6.347 7.251 -13.132 1.00 96.94 210 ALA A CA 1
ATOM 1681 C C . ALA A 1 210 ? 4.828 7.415 -13.315 1.00 96.94 210 ALA A C 1
ATOM 1683 O O . ALA A 1 210 ? 4.289 7.096 -14.370 1.00 96.94 210 ALA A O 1
ATOM 1684 N N . ILE A 1 211 ? 4.136 7.955 -12.306 1.00 97.75 211 ILE A N 1
ATOM 1685 C CA . ILE A 1 211 ? 2.705 8.277 -12.396 1.00 97.75 211 ILE A CA 1
ATOM 1686 C C . ILE A 1 211 ? 2.449 9.373 -13.440 1.00 97.75 211 ILE A C 1
ATOM 1688 O O . ILE A 1 211 ? 1.476 9.288 -14.178 1.00 97.75 211 ILE A O 1
ATOM 1692 N N . LEU A 1 212 ? 3.302 10.400 -13.514 1.00 97.31 212 LEU A N 1
ATOM 1693 C CA . LEU A 1 212 ? 3.158 11.502 -14.473 1.00 97.31 212 LEU A CA 1
ATOM 1694 C C . LEU A 1 212 ? 3.453 11.087 -15.921 1.00 97.31 212 LEU A C 1
ATOM 1696 O O . LEU A 1 212 ? 2.954 11.728 -16.844 1.00 97.31 212 LEU A O 1
ATOM 1700 N N . GLU A 1 213 ? 4.270 10.053 -16.121 1.00 97.50 213 GLU A N 1
ATOM 1701 C CA . GLU A 1 213 ? 4.561 9.485 -17.442 1.00 97.50 213 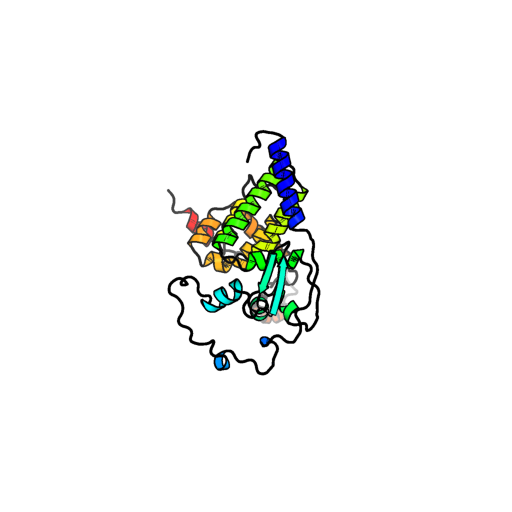GLU A CA 1
ATOM 1702 C C . GLU A 1 213 ? 3.390 8.652 -17.992 1.00 97.50 213 GLU A C 1
ATOM 1704 O O . GLU A 1 213 ? 3.189 8.602 -19.208 1.00 97.50 213 GLU A O 1
ATOM 1709 N N . ASP A 1 214 ? 2.577 8.049 -17.118 1.00 97.94 214 ASP A N 1
ATOM 1710 C CA . ASP A 1 214 ? 1.357 7.332 -17.491 1.00 97.94 214 ASP A CA 1
ATOM 1711 C C . ASP A 1 214 ? 0.125 8.249 -17.402 1.00 97.94 214 ASP A C 1
ATOM 1713 O O . ASP A 1 214 ? -0.459 8.469 -16.339 1.00 97.94 214 ASP A O 1
ATOM 1717 N N . GLN A 1 215 ? -0.320 8.763 -18.553 1.00 97.94 215 GLN A N 1
ATOM 1718 C CA . GLN A 1 215 ? -1.469 9.670 -18.623 1.00 97.94 215 GLN A CA 1
ATOM 1719 C C . GLN A 1 215 ? -2.763 9.054 -18.060 1.00 97.94 215 GLN A C 1
ATOM 1721 O O . GLN A 1 215 ? -3.597 9.781 -17.517 1.00 97.94 215 GLN A O 1
ATOM 1726 N N . GLY A 1 216 ? -2.954 7.738 -18.191 1.00 98.00 216 GLY A N 1
ATOM 1727 C CA . GLY A 1 216 ? -4.132 7.049 -17.671 1.00 98.00 216 GLY A CA 1
ATOM 1728 C C . GLY A 1 216 ? -4.151 7.067 -16.146 1.00 98.00 216 GLY A C 1
ATOM 1729 O O . GLY A 1 216 ? -5.138 7.498 -15.548 1.00 98.00 216 GLY A O 1
ATOM 1730 N N . VAL A 1 217 ? -3.034 6.681 -15.528 1.00 98.00 217 VAL A N 1
ATOM 1731 C CA . VAL A 1 217 ? -2.862 6.684 -14.065 1.00 98.00 217 VAL A CA 1
ATOM 1732 C C . VAL A 1 217 ? -2.912 8.109 -13.510 1.00 98.00 217 VAL A C 1
ATOM 1734 O O . VAL A 1 217 ? -3.594 8.363 -12.513 1.00 98.00 217 VAL A O 1
ATOM 1737 N N . TRP A 1 218 ? -2.260 9.066 -14.177 1.00 98.19 218 TRP A N 1
ATOM 1738 C CA . TRP A 1 218 ? -2.319 10.474 -13.791 1.00 98.19 218 TRP A CA 1
ATOM 1739 C C . TRP A 1 218 ? -3.748 11.016 -13.803 1.00 98.19 218 TRP A C 1
ATOM 1741 O O . TRP A 1 218 ? -4.140 11.694 -12.859 1.00 98.19 218 TRP A O 1
ATOM 1751 N N . ASN A 1 219 ? -4.551 10.709 -14.826 1.00 98.19 219 ASN A N 1
ATOM 1752 C CA . ASN A 1 219 ? -5.938 11.172 -14.892 1.00 98.19 219 ASN A CA 1
ATOM 1753 C C . ASN A 1 219 ? -6.774 10.643 -13.715 1.00 98.19 219 ASN A C 1
ATOM 1755 O O . ASN A 1 219 ? -7.584 11.387 -13.157 1.00 98.19 219 ASN A O 1
ATOM 1759 N N . VAL A 1 220 ? -6.554 9.387 -13.312 1.00 98.12 220 VAL A N 1
ATOM 1760 C CA . VAL A 1 220 ? -7.214 8.785 -12.143 1.00 98.12 220 VAL A CA 1
ATOM 1761 C C . VAL A 1 220 ? -6.790 9.500 -10.857 1.00 98.12 220 VAL A C 1
ATOM 1763 O O . VAL A 1 220 ? -7.648 9.936 -10.087 1.00 98.12 220 VAL A O 1
ATOM 1766 N N . LEU A 1 221 ? -5.484 9.713 -10.658 1.00 97.94 221 LEU A N 1
ATOM 1767 C CA . LEU A 1 221 ? -4.964 10.453 -9.503 1.00 97.94 221 LEU A CA 1
ATOM 1768 C C . LEU A 1 221 ? -5.487 11.899 -9.471 1.00 97.94 221 LEU A C 1
ATOM 1770 O O . LEU A 1 221 ? -5.924 12.380 -8.426 1.00 97.94 221 LEU A O 1
ATOM 1774 N N . ALA A 1 222 ? -5.489 12.579 -10.618 1.00 97.69 222 ALA A N 1
ATOM 1775 C CA . ALA A 1 222 ? -5.935 13.960 -10.763 1.00 97.69 222 ALA A CA 1
ATOM 1776 C C . ALA A 1 222 ? -7.440 14.132 -10.506 1.00 97.69 222 ALA A C 1
ATOM 1778 O O . ALA A 1 222 ? -7.876 15.200 -10.066 1.00 97.69 222 ALA A O 1
ATOM 1779 N N . GLY A 1 223 ? -8.230 13.077 -10.724 1.00 97.44 223 GLY A N 1
ATOM 1780 C CA . GLY A 1 223 ? -9.639 13.026 -10.340 1.00 97.44 223 GLY A CA 1
ATOM 1781 C C . GLY A 1 223 ? -9.859 13.068 -8.822 1.00 97.44 223 GLY A C 1
ATOM 1782 O O . GLY A 1 223 ? -10.913 13.517 -8.365 1.00 97.44 223 GLY A O 1
ATOM 1783 N N . SER A 1 224 ? -8.863 12.668 -8.025 1.00 97.88 224 SER A N 1
ATOM 1784 C CA . SER A 1 224 ? -8.950 12.625 -6.565 1.00 97.88 224 SER A CA 1
ATOM 1785 C C . SER A 1 224 ? -8.354 13.872 -5.904 1.00 97.88 224 SER A C 1
ATOM 1787 O O . SER A 1 224 ? -7.173 13.947 -5.554 1.00 97.88 224 SER A O 1
ATOM 1789 N N . LYS A 1 225 ? -9.208 14.877 -5.669 1.00 97.44 225 LYS A N 1
ATOM 1790 C CA . LYS A 1 225 ? -8.814 16.138 -5.008 1.00 97.44 225 LYS A CA 1
ATOM 1791 C C . LYS A 1 225 ? -8.254 15.928 -3.596 1.00 97.44 225 LYS A C 1
ATOM 1793 O O . LYS A 1 225 ? -7.398 16.700 -3.167 1.00 97.44 225 LYS A O 1
ATOM 1798 N N . THR A 1 226 ? -8.738 14.919 -2.870 1.00 97.25 226 THR A N 1
ATOM 1799 C CA . THR A 1 226 ? -8.297 14.623 -1.498 1.00 97.25 226 THR A CA 1
ATOM 1800 C C . THR A 1 226 ? -6.863 14.105 -1.481 1.00 97.25 226 THR A C 1
ATOM 1802 O O . THR A 1 226 ? -6.037 14.648 -0.746 1.00 97.25 226 THR A O 1
ATOM 1805 N N . VAL A 1 227 ? -6.542 13.143 -2.352 1.00 97.75 227 VAL A N 1
ATOM 1806 C CA . VAL A 1 227 ? -5.186 12.594 -2.494 1.00 97.75 227 VAL A CA 1
ATOM 1807 C C . VAL A 1 227 ? -4.216 13.676 -2.970 1.00 97.75 227 VAL A C 1
ATOM 1809 O O . VAL A 1 227 ? -3.152 13.836 -2.378 1.00 97.75 227 VAL A O 1
ATOM 1812 N N . LEU A 1 228 ? -4.593 14.489 -3.965 1.00 98.06 228 LEU A N 1
ATOM 1813 C CA . LEU A 1 228 ? -3.750 15.597 -4.435 1.00 98.06 228 LEU A CA 1
ATOM 1814 C C . LEU A 1 228 ? -3.456 16.629 -3.339 1.00 98.06 228 LEU A C 1
ATOM 1816 O O . LEU A 1 228 ? -2.322 17.092 -3.210 1.00 98.06 228 LEU A O 1
ATOM 1820 N N . LYS A 1 229 ? -4.463 16.995 -2.536 1.00 97.62 229 LYS A N 1
ATOM 1821 C CA . LYS A 1 229 ? -4.278 17.929 -1.418 1.00 97.62 229 LYS A CA 1
ATOM 1822 C C . LYS A 1 229 ? -3.324 17.353 -0.370 1.00 97.62 229 LYS A C 1
ATOM 1824 O O . LYS A 1 229 ? -2.481 18.087 0.143 1.00 97.62 229 LYS A O 1
ATOM 1829 N N . ALA A 1 230 ? -3.446 16.061 -0.069 1.00 97.12 230 ALA A N 1
ATOM 1830 C CA . ALA A 1 230 ? -2.565 15.374 0.866 1.00 97.12 230 ALA A CA 1
ATOM 1831 C C . ALA A 1 230 ? -1.125 15.272 0.340 1.00 97.12 230 ALA A C 1
ATOM 1833 O O . ALA A 1 230 ? -0.190 15.566 1.081 1.00 97.12 230 ALA A O 1
ATOM 1834 N N . LEU A 1 231 ? -0.952 14.953 -0.946 1.00 97.81 231 LEU A N 1
ATOM 1835 C CA . LEU A 1 231 ? 0.348 14.929 -1.617 1.00 97.81 231 LEU A CA 1
ATOM 1836 C C . LEU A 1 231 ? 1.030 16.300 -1.583 1.00 97.81 231 LEU A C 1
ATOM 1838 O O . LEU A 1 231 ? 2.188 16.403 -1.188 1.00 97.81 231 LEU A O 1
ATOM 1842 N N . HIS A 1 232 ? 0.300 17.366 -1.918 1.00 97.44 232 HIS A N 1
ATOM 1843 C CA . HIS A 1 232 ? 0.826 18.728 -1.832 1.00 97.44 232 HIS A CA 1
ATOM 1844 C C . HIS A 1 232 ? 1.234 19.094 -0.396 1.00 97.44 232 HIS A C 1
ATOM 1846 O O . HIS A 1 232 ? 2.301 19.665 -0.188 1.00 97.44 232 HIS A O 1
ATOM 1852 N N . GLY A 1 233 ? 0.404 18.755 0.598 1.00 96.62 233 GLY A N 1
ATOM 1853 C CA . GLY A 1 233 ? 0.733 18.960 2.012 1.00 96.62 233 GLY A CA 1
ATOM 1854 C C . GLY A 1 233 ? 2.039 18.265 2.406 1.00 96.62 233 GLY A C 1
ATOM 1855 O O . GLY A 1 233 ? 2.941 18.911 2.929 1.00 96.62 233 GLY A O 1
ATOM 1856 N N . HIS A 1 234 ? 2.187 16.989 2.043 1.00 96.38 234 HIS A N 1
ATOM 1857 C CA . HIS A 1 234 ? 3.402 16.215 2.300 1.00 96.38 234 HIS A CA 1
ATOM 1858 C C . HIS A 1 234 ? 4.660 16.852 1.684 1.00 96.38 234 HIS A C 1
ATOM 1860 O O . HIS A 1 234 ? 5.696 16.953 2.340 1.00 96.38 234 HIS A O 1
ATOM 1866 N N . GLN A 1 235 ? 4.569 17.342 0.445 1.00 96.25 235 GLN A N 1
ATOM 1867 C CA . GLN A 1 235 ? 5.683 18.011 -0.236 1.00 96.25 235 GLN A CA 1
ATOM 1868 C C . GLN A 1 235 ? 6.069 19.348 0.418 1.00 96.25 235 GLN A C 1
ATOM 1870 O O . GLN A 1 235 ? 7.255 19.691 0.465 1.00 96.25 235 GLN A O 1
ATOM 1875 N N . CYS A 1 236 ? 5.095 20.104 0.934 1.00 95.50 236 CYS A N 1
ATOM 1876 C CA . CYS A 1 236 ? 5.364 21.302 1.730 1.00 95.50 236 CYS A CA 1
ATOM 1877 C C . CYS A 1 236 ? 6.115 20.949 3.019 1.00 95.50 236 CYS A C 1
ATOM 1879 O O . CYS A 1 236 ? 7.159 21.542 3.295 1.00 95.50 236 CYS A O 1
ATOM 1881 N N . ASP A 1 237 ? 5.655 19.928 3.742 1.00 94.44 237 ASP A N 1
ATOM 1882 C CA . ASP A 1 237 ? 6.264 19.509 5.006 1.00 94.44 237 ASP A CA 1
ATOM 1883 C C . ASP A 1 237 ? 7.715 19.030 4.817 1.00 94.44 237 ASP A C 1
ATOM 1885 O O . ASP A 1 237 ? 8.598 19.363 5.612 1.00 94.44 237 ASP A O 1
ATOM 1889 N N . LEU A 1 238 ? 8.010 18.285 3.744 1.00 92.56 238 LEU A N 1
ATOM 1890 C CA . LEU A 1 238 ? 9.381 17.855 3.426 1.00 92.56 238 LEU A CA 1
ATOM 1891 C C . LEU A 1 238 ? 10.317 19.033 3.127 1.00 92.56 238 LEU A C 1
ATOM 1893 O O . LEU A 1 238 ? 11.516 18.969 3.414 1.00 92.56 238 LEU A O 1
ATOM 1897 N N . ARG A 1 239 ? 9.786 20.113 2.544 1.00 91.31 239 ARG A N 1
ATOM 1898 C CA . ARG A 1 239 ? 10.563 21.312 2.218 1.00 91.31 239 ARG A CA 1
ATOM 1899 C C . ARG A 1 239 ? 10.925 22.108 3.469 1.00 91.31 239 ARG A C 1
ATOM 1901 O O . ARG A 1 239 ? 12.055 22.590 3.546 1.00 91.31 239 ARG A O 1
ATOM 1908 N N . ASP A 1 240 ? 10.005 22.223 4.419 1.00 90.88 240 ASP A N 1
ATOM 1909 C CA . ASP A 1 240 ? 10.214 22.986 5.653 1.00 90.88 240 ASP A CA 1
ATOM 1910 C C . ASP A 1 240 ? 11.120 22.237 6.645 1.00 90.88 240 ASP A C 1
ATOM 1912 O O . ASP A 1 240 ? 11.925 22.850 7.347 1.00 90.88 240 ASP A O 1
ATOM 1916 N N . ASN A 1 241 ? 11.073 20.900 6.638 1.00 86.81 241 ASN A N 1
ATOM 1917 C CA . ASN A 1 241 ? 11.889 20.043 7.504 1.00 86.81 241 ASN A CA 1
ATOM 1918 C C . ASN A 1 241 ? 13.327 19.810 7.013 1.00 86.81 241 ASN A C 1
ATOM 1920 O O . ASN A 1 241 ? 14.083 19.097 7.674 1.00 86.81 241 ASN A O 1
ATOM 1924 N N . ASN A 1 242 ? 13.736 20.387 5.878 1.00 84.25 242 ASN A N 1
ATOM 1925 C CA . ASN A 1 242 ? 15.110 20.294 5.388 1.00 84.25 242 ASN A CA 1
ATOM 1926 C C . ASN A 1 242 ? 15.883 21.603 5.667 1.00 84.25 242 ASN A C 1
ATOM 1928 O O . ASN A 1 242 ? 16.026 22.440 4.766 1.00 84.25 242 ASN A O 1
ATOM 1932 N N . PRO A 1 243 ? 16.427 21.796 6.891 1.00 71.75 243 PRO A N 1
ATOM 1933 C CA . PRO A 1 243 ? 17.123 23.023 7.290 1.00 71.75 243 PRO A CA 1
ATOM 1934 C C . PRO A 1 243 ? 18.421 23.270 6.508 1.00 71.75 243 PRO A C 1
ATOM 1936 O O . PRO A 1 243 ? 19.041 24.319 6.660 1.00 71.75 243 PRO A O 1
ATOM 1939 N N . SER A 1 244 ? 18.849 22.333 5.651 1.00 71.81 244 SER A N 1
ATOM 1940 C CA . SER A 1 244 ? 20.053 22.487 4.832 1.00 71.81 244 SER A CA 1
ATOM 1941 C C . SER A 1 244 ? 19.876 23.468 3.669 1.00 71.81 244 SER A C 1
ATOM 1943 O O . SER A 1 244 ? 20.873 23.883 3.070 1.00 71.81 244 SER A O 1
ATOM 1945 N N . ARG A 1 245 ? 18.644 23.869 3.328 1.00 55.62 245 ARG A N 1
ATOM 1946 C CA . ARG A 1 245 ? 18.429 24.984 2.404 1.00 55.62 245 ARG A CA 1
ATOM 1947 C C . ARG A 1 245 ? 18.526 26.290 3.179 1.00 55.62 245 ARG A C 1
ATOM 1949 O O . ARG A 1 245 ? 17.521 26.939 3.450 1.00 55.62 245 ARG A O 1
ATOM 1956 N N . ASN A 1 246 ? 19.765 26.706 3.460 1.00 65.75 246 ASN A N 1
ATOM 1957 C CA . ASN A 1 246 ? 20.052 28.129 3.617 1.00 65.75 246 ASN A CA 1
ATOM 1958 C C . ASN A 1 246 ? 19.335 28.841 2.466 1.00 65.75 246 ASN A C 1
ATOM 1960 O O . ASN A 1 246 ? 19.567 28.450 1.313 1.00 65.75 246 ASN A O 1
ATOM 1964 N N . PRO A 1 247 ? 18.427 29.796 2.739 1.00 61.41 247 PRO A N 1
ATOM 1965 C CA . PRO A 1 247 ? 17.742 30.507 1.682 1.00 61.41 247 PRO A CA 1
ATOM 1966 C C . PRO A 1 247 ? 18.836 31.056 0.782 1.00 61.41 247 PRO A C 1
ATOM 1968 O O . PRO A 1 247 ? 19.689 31.824 1.227 1.00 61.41 247 PRO A O 1
ATOM 1971 N N . LEU A 1 248 ? 18.858 30.582 -0.465 1.00 53.16 248 LEU A N 1
ATOM 1972 C CA . LEU A 1 248 ? 19.603 31.216 -1.533 1.00 53.16 248 LEU A CA 1
ATOM 1973 C C . LEU A 1 248 ? 18.945 32.579 -1.694 1.00 53.16 248 LEU A C 1
ATOM 1975 O O . LEU A 1 248 ? 18.085 32.770 -2.551 1.00 53.16 248 LEU A O 1
ATOM 1979 N N . THR A 1 249 ? 19.301 33.517 -0.815 1.00 65.19 249 THR A N 1
ATOM 1980 C CA . THR A 1 249 ? 19.159 34.932 -1.083 1.00 65.19 249 THR A CA 1
ATOM 1981 C C . THR A 1 249 ? 19.792 35.078 -2.456 1.00 65.19 249 THR A C 1
ATOM 1983 O O . THR A 1 249 ? 20.976 34.740 -2.592 1.00 65.19 249 THR A O 1
ATOM 1986 N N . PRO A 1 250 ? 19.018 35.442 -3.495 1.00 64.12 250 PRO A N 1
ATOM 1987 C CA . PRO A 1 250 ? 19.578 35.598 -4.824 1.00 64.12 250 PRO A CA 1
ATOM 1988 C C . PRO A 1 250 ? 20.817 36.475 -4.660 1.00 64.12 250 PRO A C 1
ATOM 1990 O O . PRO A 1 250 ? 20.720 37.490 -3.956 1.00 64.12 250 PRO A O 1
ATOM 1993 N N . PRO A 1 251 ? 21.991 36.048 -5.171 1.00 64.50 251 PRO A N 1
ATOM 1994 C CA . PRO A 1 251 ? 23.226 36.781 -4.966 1.00 64.50 251 PRO A CA 1
ATOM 1995 C C . PRO A 1 251 ? 22.932 38.218 -5.348 1.00 64.50 251 PRO A C 1
ATOM 1997 O O . PRO A 1 251 ? 22.535 38.476 -6.487 1.00 64.50 251 PRO A O 1
ATOM 2000 N N . VAL A 1 252 ? 23.014 39.121 -4.364 1.00 63.94 252 VAL A N 1
ATOM 2001 C CA . VAL A 1 252 ? 22.744 40.539 -4.575 1.00 63.94 252 VAL A CA 1
ATOM 2002 C C . VAL A 1 252 ? 23.620 40.921 -5.745 1.00 63.94 252 VAL A C 1
ATOM 2004 O O . VAL A 1 252 ? 24.849 40.907 -5.636 1.00 63.94 252 VAL A O 1
ATOM 2007 N N . SER A 1 253 ? 22.985 41.163 -6.890 1.00 65.19 253 SER A N 1
ATOM 2008 C CA . SER A 1 253 ? 23.692 41.575 -8.083 1.00 65.19 253 SER A CA 1
ATOM 2009 C C . SER A 1 253 ? 24.396 42.853 -7.678 1.00 65.19 253 SER A C 1
ATOM 2011 O O . SER A 1 253 ? 23.748 43.866 -7.417 1.00 65.19 253 SER A O 1
ATOM 2013 N N . ARG A 1 254 ? 25.722 42.784 -7.520 1.00 54.78 254 ARG A N 1
ATOM 2014 C CA . ARG A 1 254 ? 26.554 43.958 -7.291 1.00 54.78 254 ARG A CA 1
ATOM 2015 C C . ARG A 1 254 ? 26.418 44.807 -8.543 1.00 54.78 254 ARG A C 1
ATOM 2017 O O . ARG A 1 254 ? 27.194 44.674 -9.483 1.00 54.78 254 ARG A O 1
ATOM 2024 N N . THR A 1 255 ? 25.405 45.666 -8.568 1.00 54.34 255 THR A N 1
ATOM 2025 C CA . THR A 1 255 ? 25.279 46.707 -9.575 1.00 54.34 255 THR A CA 1
ATOM 2026 C C . THR A 1 255 ? 26.566 47.516 -9.511 1.00 54.34 255 THR A C 1
ATOM 2028 O O . THR A 1 255 ? 26.933 48.045 -8.456 1.00 54.34 255 THR A O 1
ATOM 2031 N N . SER A 1 256 ? 27.265 47.588 -10.639 1.00 59.41 256 SER A N 1
ATOM 2032 C CA . SER A 1 256 ? 28.555 48.257 -10.845 1.00 59.41 256 SER A CA 1
ATOM 2033 C C . SER A 1 256 ? 28.585 49.738 -10.422 1.00 59.41 256 SER A C 1
ATOM 2035 O O . SER A 1 256 ? 29.654 50.341 -10.350 1.00 59.41 256 SER A O 1
ATOM 2037 N N . ASN A 1 257 ? 27.446 50.313 -10.032 1.00 56.72 257 ASN A N 1
ATOM 2038 C CA . ASN A 1 257 ? 27.325 51.667 -9.497 1.00 56.72 257 ASN A CA 1
ATOM 2039 C C . ASN A 1 257 ? 27.893 51.852 -8.075 1.00 56.72 257 ASN A C 1
ATOM 2041 O O . ASN A 1 257 ? 28.136 52.989 -7.665 1.00 56.72 257 ASN A O 1
ATOM 2045 N N . GLN A 1 258 ? 28.196 50.782 -7.328 1.00 53.12 258 GLN A N 1
ATOM 2046 C CA . GLN A 1 258 ? 28.784 50.920 -5.984 1.00 53.12 258 GLN A CA 1
ATOM 2047 C C . GLN A 1 258 ? 30.260 51.369 -5.998 1.00 53.12 258 GLN A C 1
ATOM 2049 O O . GLN A 1 258 ? 30.752 51.893 -4.999 1.00 53.12 258 GLN A O 1
ATOM 2054 N N . LYS A 1 259 ? 30.960 51.252 -7.140 1.00 51.75 259 LYS A N 1
ATOM 2055 C CA . LYS A 1 259 ? 32.338 51.758 -7.285 1.00 51.75 259 LYS A CA 1
ATOM 2056 C C . LYS A 1 259 ? 32.397 53.280 -7.495 1.00 51.75 259 LYS A C 1
ATOM 2058 O O . LYS A 1 259 ? 33.443 53.870 -7.259 1.00 51.75 259 LYS A O 1
ATOM 2063 N N . LYS A 1 260 ? 31.284 53.928 -7.874 1.00 54.28 260 LYS A N 1
ATOM 2064 C CA . LYS A 1 260 ? 31.224 55.388 -8.084 1.00 54.28 260 LYS A CA 1
ATOM 2065 C C . LYS A 1 260 ? 30.749 56.164 -6.847 1.00 54.28 260 LYS A C 1
ATOM 2067 O O . LYS A 1 260 ? 31.138 57.312 -6.677 1.00 54.28 260 LYS A O 1
ATOM 2072 N N . ARG A 1 261 ? 29.992 55.535 -5.936 1.00 54.44 261 ARG A N 1
ATOM 2073 C CA . ARG A 1 261 ? 29.483 56.197 -4.716 1.00 54.44 261 ARG A CA 1
ATOM 2074 C C . ARG A 1 261 ? 30.519 56.379 -3.599 1.00 54.44 261 ARG A C 1
ATOM 2076 O O . ARG A 1 261 ? 30.484 57.396 -2.921 1.00 54.44 261 ARG A O 1
ATOM 2083 N N . ARG A 1 262 ? 31.537 55.513 -3.488 1.00 52.22 262 ARG A N 1
ATOM 2084 C CA . ARG A 1 262 ? 32.651 55.739 -2.536 1.00 52.22 262 ARG A CA 1
ATOM 2085 C C . ARG A 1 262 ? 33.549 56.937 -2.876 1.00 52.22 262 ARG A C 1
ATOM 2087 O O . ARG A 1 262 ? 34.291 57.380 -2.011 1.00 52.22 262 ARG A O 1
ATOM 2094 N N . ALA A 1 263 ? 33.467 57.472 -4.094 1.00 54.50 263 ALA A N 1
ATOM 2095 C CA . ALA A 1 263 ? 34.136 58.721 -4.462 1.00 54.50 263 ALA A CA 1
ATOM 2096 C C . ALA A 1 263 ? 33.251 59.967 -4.249 1.00 54.50 263 ALA A C 1
ATOM 2098 O O . ALA A 1 263 ? 33.760 61.078 -4.323 1.00 54.50 263 ALA A O 1
ATOM 2099 N N . GLN A 1 264 ? 31.947 59.801 -3.987 1.00 54.50 264 GLN A N 1
ATOM 2100 C CA . GLN A 1 264 ? 30.991 60.910 -3.866 1.00 54.50 264 GLN A CA 1
ATOM 2101 C C . GLN A 1 264 ? 30.526 61.152 -2.419 1.00 54.50 264 GLN A C 1
ATOM 2103 O O . GLN A 1 264 ? 30.222 62.288 -2.070 1.00 54.50 264 GLN A O 1
ATOM 2108 N N . ASP A 1 265 ? 30.585 60.137 -1.549 1.00 48.06 265 ASP A N 1
ATOM 2109 C CA . ASP A 1 265 ? 30.242 60.266 -0.119 1.00 48.06 265 ASP A CA 1
ATOM 2110 C C . ASP A 1 265 ? 31.345 60.923 0.744 1.00 48.06 265 ASP A C 1
ATOM 2112 O O . ASP A 1 265 ? 31.136 61.168 1.926 1.00 48.06 265 ASP A O 1
ATOM 2116 N N . MET A 1 266 ? 32.499 61.279 0.164 1.00 54.53 266 MET A N 1
ATOM 2117 C CA . MET A 1 266 ? 33.497 62.159 0.808 1.00 54.53 266 MET A CA 1
ATOM 2118 C C . MET A 1 266 ? 33.272 63.652 0.498 1.00 54.53 266 MET A C 1
ATOM 2120 O O . MET A 1 266 ? 33.993 64.490 1.027 1.00 54.53 266 MET A O 1
ATOM 2124 N N . ALA A 1 267 ? 32.297 64.001 -0.352 1.00 55.03 267 ALA A N 1
ATOM 2125 C CA . ALA A 1 267 ? 32.069 65.378 -0.810 1.00 55.03 267 ALA A CA 1
ATOM 2126 C C . ALA A 1 267 ? 30.685 65.943 -0.439 1.00 55.03 267 ALA A C 1
ATOM 2128 O O . ALA A 1 267 ? 30.290 66.981 -0.961 1.00 55.03 267 ALA A O 1
ATOM 2129 N N . ARG A 1 268 ? 29.920 65.269 0.428 1.00 46.59 268 ARG A N 1
ATOM 2130 C CA . ARG A 1 268 ? 28.542 65.670 0.757 1.00 46.59 268 ARG A CA 1
ATOM 2131 C C . ARG A 1 268 ? 28.229 65.538 2.250 1.00 46.59 268 ARG A C 1
ATOM 2133 O O . ARG A 1 268 ? 27.218 64.965 2.637 1.00 46.59 268 ARG A O 1
ATOM 2140 N N . ILE A 1 269 ? 29.110 66.087 3.085 1.00 52.12 269 ILE A N 1
ATOM 2141 C CA . ILE A 1 269 ? 28.725 66.616 4.400 1.00 52.12 269 ILE A CA 1
ATOM 2142 C C . ILE A 1 269 ? 28.532 68.117 4.194 1.00 52.12 269 ILE A C 1
ATOM 2144 O O . ILE A 1 269 ? 29.447 68.887 4.427 1.00 52.12 269 ILE A O 1
ATOM 2148 N N . GLU A 1 270 ? 27.387 68.491 3.631 1.00 46.41 270 GLU A N 1
ATOM 2149 C CA . GLU A 1 270 ? 26.765 69.821 3.682 1.00 46.41 270 GLU A CA 1
ATOM 2150 C C . GLU A 1 270 ? 25.463 69.727 2.867 1.00 46.41 270 GLU A C 1
ATOM 2152 O O . GLU A 1 270 ? 25.471 69.268 1.723 1.00 46.41 270 GLU A O 1
ATOM 2157 N N . GLY A 1 271 ? 24.332 70.109 3.467 1.00 40.69 271 GLY A N 1
ATOM 2158 C CA . GLY A 1 271 ? 23.058 70.277 2.754 1.00 40.69 271 GLY A CA 1
ATOM 2159 C C . GLY A 1 271 ? 22.007 69.185 2.980 1.00 40.69 271 GLY A C 1
ATOM 2160 O O . GLY A 1 271 ? 21.826 68.293 2.156 1.00 40.69 271 GLY A O 1
ATOM 2161 N N . GLU A 1 272 ? 21.355 69.291 4.136 1.00 42.66 272 GLU A N 1
ATOM 2162 C CA . GLU A 1 272 ? 19.904 69.253 4.388 1.00 42.66 272 GLU A CA 1
ATOM 2163 C C . GLU A 1 272 ? 18.892 68.623 3.395 1.00 42.66 272 GLU A C 1
ATOM 2165 O O . GLU A 1 272 ? 18.894 68.846 2.190 1.00 42.66 272 GLU A O 1
ATOM 2170 N N . HIS A 1 273 ? 17.902 68.000 4.054 1.00 41.03 273 HIS A N 1
ATOM 2171 C CA . HIS A 1 273 ? 16.446 68.017 3.831 1.00 41.03 273 HIS A CA 1
ATOM 2172 C C . HIS A 1 273 ? 15.731 67.165 2.755 1.00 41.03 273 HIS A C 1
ATOM 2174 O O . HIS A 1 273 ? 15.898 67.338 1.556 1.00 41.03 273 HIS A O 1
ATOM 2180 N N . LEU A 1 274 ? 14.792 66.361 3.300 1.00 46.34 274 LEU A N 1
ATOM 2181 C CA . LEU A 1 274 ? 13.419 66.032 2.856 1.00 46.34 274 LEU A CA 1
ATOM 2182 C C . LEU A 1 274 ? 13.215 65.385 1.474 1.00 46.34 274 LEU A C 1
ATOM 2184 O O . LEU A 1 274 ? 13.334 66.047 0.453 1.00 46.34 274 LEU A O 1
ATOM 2188 N N . ALA A 1 275 ? 12.755 64.126 1.467 1.00 38.62 275 ALA A N 1
ATOM 2189 C CA . ALA A 1 275 ? 11.413 63.732 0.996 1.00 38.62 275 ALA A CA 1
ATOM 2190 C C . ALA A 1 275 ? 11.296 62.204 0.789 1.00 38.62 275 ALA A C 1
ATOM 2192 O O . ALA A 1 275 ? 12.154 61.572 0.179 1.00 38.62 275 ALA A O 1
ATOM 2193 N N . GLU A 1 276 ? 10.233 61.661 1.380 1.00 40.94 276 GLU A N 1
ATOM 2194 C CA . GLU A 1 276 ? 9.287 60.643 0.898 1.00 40.94 276 GLU A CA 1
ATOM 2195 C C . GLU A 1 276 ? 9.594 59.710 -0.302 1.00 40.94 276 GLU A C 1
ATOM 2197 O O . GLU A 1 276 ? 9.924 60.120 -1.410 1.00 40.94 276 GLU A O 1
ATOM 2202 N N . ASP A 1 277 ? 9.254 58.444 -0.032 1.00 36.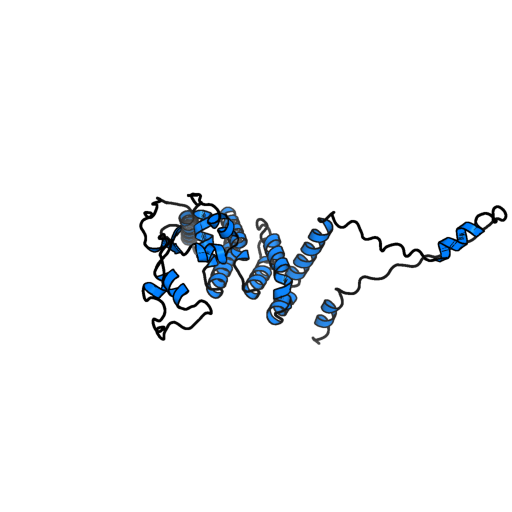47 277 ASP A N 1
ATOM 2203 C CA . ASP A 1 277 ? 8.355 57.568 -0.796 1.00 36.47 277 ASP A CA 1
ATOM 2204 C C . ASP A 1 277 ? 8.819 56.511 -1.814 1.00 36.47 277 ASP A C 1
ATOM 2206 O O . ASP A 1 277 ? 9.574 56.718 -2.759 1.00 36.47 277 ASP A O 1
ATOM 2210 N N . THR A 1 278 ? 8.104 55.390 -1.657 1.00 38.62 278 THR A N 1
ATOM 2211 C CA . THR A 1 278 ? 7.704 54.334 -2.603 1.00 38.62 278 THR A CA 1
ATOM 2212 C C . THR A 1 278 ? 8.594 53.110 -2.856 1.00 38.62 278 THR A C 1
ATOM 2214 O O . THR A 1 278 ? 9.698 53.132 -3.389 1.00 38.62 278 THR A O 1
ATOM 2217 N N . ASN A 1 279 ? 7.976 51.989 -2.484 1.00 44.94 279 ASN A N 1
ATOM 2218 C CA . ASN A 1 279 ? 8.292 50.587 -2.711 1.00 44.94 279 ASN A CA 1
ATOM 2219 C C . ASN A 1 279 ? 7.655 50.137 -4.048 1.00 44.94 279 ASN A C 1
ATOM 2221 O O . ASN A 1 279 ? 6.588 50.653 -4.394 1.00 44.94 279 ASN A O 1
ATOM 2225 N N . PRO A 1 280 ? 8.203 49.129 -4.754 1.00 52.47 280 PRO A N 1
ATOM 2226 C CA . PRO A 1 280 ? 7.299 48.059 -5.181 1.00 52.47 280 PRO A CA 1
ATOM 2227 C C . PRO A 1 280 ? 7.865 46.632 -5.072 1.00 52.47 280 PRO A C 1
ATOM 2229 O O . PRO A 1 280 ? 8.951 46.303 -5.541 1.00 52.47 280 PRO A O 1
ATOM 2232 N N . ALA A 1 281 ? 7.012 45.805 -4.465 1.00 39.94 281 ALA A N 1
ATOM 2233 C CA . ALA A 1 281 ? 6.620 44.431 -4.776 1.0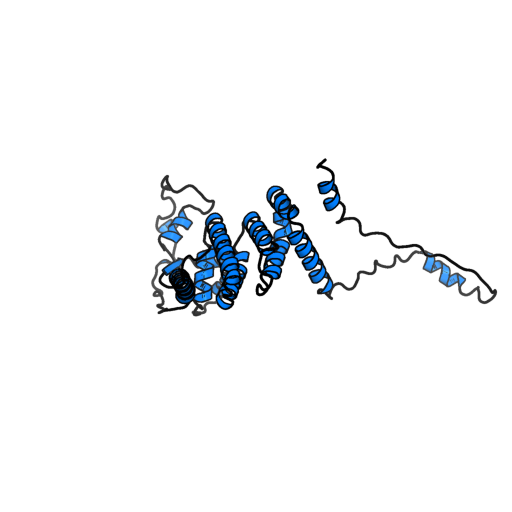0 39.94 281 ALA A CA 1
ATOM 2234 C C . ALA A 1 281 ? 7.506 43.567 -5.700 1.00 39.94 281 ALA A C 1
ATOM 2236 O O . ALA A 1 281 ? 7.598 43.765 -6.910 1.00 39.94 281 ALA A O 1
ATOM 2237 N N . ASN A 1 282 ? 8.001 42.486 -5.093 1.00 37.94 282 ASN A N 1
ATOM 2238 C CA . ASN A 1 282 ? 8.470 41.261 -5.732 1.00 37.94 282 ASN A CA 1
ATOM 2239 C C . ASN A 1 282 ? 7.330 40.521 -6.452 1.00 37.94 282 ASN A C 1
ATOM 2241 O O . ASN A 1 282 ? 6.267 40.302 -5.874 1.00 37.94 282 ASN A O 1
ATOM 2245 N N . GLY A 1 283 ? 7.616 40.005 -7.644 1.00 39.69 283 GLY A N 1
ATOM 2246 C CA . GLY A 1 283 ? 6.884 38.899 -8.254 1.00 39.69 283 GLY A CA 1
ATOM 2247 C C . GLY A 1 283 ? 7.882 37.898 -8.818 1.00 39.69 283 GLY A C 1
ATOM 2248 O O . GLY A 1 283 ? 8.777 38.326 -9.537 1.00 39.69 283 GLY A O 1
ATOM 2249 N N . HIS A 1 284 ? 7.753 36.612 -8.461 1.00 41.16 284 HIS A N 1
ATOM 2250 C CA . HIS A 1 284 ? 8.026 35.461 -9.338 1.00 41.16 284 HIS A CA 1
ATOM 2251 C C . HIS A 1 284 ? 7.742 34.128 -8.609 1.00 41.16 284 HIS A C 1
ATOM 2253 O O . HIS A 1 284 ? 8.576 33.647 -7.840 1.00 41.16 284 HIS A O 1
ATOM 2259 N N . LEU A 1 285 ? 6.570 33.520 -8.836 1.00 43.38 285 LEU A N 1
ATOM 2260 C CA . LEU A 1 285 ? 6.268 32.148 -8.391 1.00 43.38 285 LEU A CA 1
ATOM 2261 C C . LEU A 1 285 ? 5.164 31.518 -9.268 1.00 43.38 285 LEU A C 1
ATOM 2263 O O . LEU A 1 285 ? 4.090 31.194 -8.780 1.00 43.38 285 LEU A O 1
ATOM 2267 N N . ASP A 1 286 ? 5.421 31.366 -10.575 1.00 45.22 286 ASP A N 1
ATOM 2268 C CA . ASP A 1 286 ? 4.365 31.057 -11.564 1.00 45.22 286 ASP A CA 1
ATOM 2269 C C . ASP A 1 286 ? 4.448 29.700 -12.287 1.00 45.22 286 ASP A C 1
ATOM 2271 O O . ASP A 1 286 ? 3.625 29.440 -13.157 1.00 45.22 286 ASP A O 1
ATOM 2275 N N . ASN A 1 287 ? 5.364 28.780 -11.957 1.00 45.78 287 ASN A N 1
ATOM 2276 C CA . ASN A 1 287 ? 5.564 27.600 -12.826 1.00 45.78 287 ASN A CA 1
ATOM 2277 C C . ASN A 1 287 ? 4.931 26.268 -12.369 1.00 45.78 287 ASN A C 1
ATOM 2279 O O . ASN A 1 287 ? 5.116 25.253 -13.032 1.00 45.78 287 ASN A O 1
ATOM 2283 N N . LEU A 1 288 ? 4.155 26.246 -11.279 1.00 43.50 288 LEU A N 1
ATOM 2284 C CA . LEU A 1 288 ? 3.431 25.038 -10.821 1.00 43.50 288 LEU A CA 1
ATOM 2285 C C . LEU A 1 288 ? 1.900 25.164 -10.899 1.00 43.50 288 LEU A C 1
ATOM 2287 O O . LEU A 1 288 ? 1.192 24.161 -10.897 1.00 43.50 288 LEU A O 1
ATOM 2291 N N . THR A 1 289 ? 1.379 26.377 -11.073 1.00 46.94 289 THR A N 1
ATOM 2292 C CA . THR A 1 289 ? -0.061 26.660 -11.173 1.00 46.94 289 THR A CA 1
ATOM 2293 C C . THR A 1 289 ? -0.606 26.533 -12.601 1.00 46.94 289 THR A C 1
ATOM 2295 O O . THR A 1 289 ? -1.810 26.368 -12.781 1.00 46.94 289 THR A O 1
ATOM 2298 N N . ALA A 1 290 ? 0.256 26.572 -13.626 1.00 49.75 290 ALA A N 1
ATOM 2299 C CA . ALA A 1 290 ? -0.167 26.570 -15.030 1.00 49.75 290 ALA A CA 1
ATOM 2300 C C . ALA A 1 290 ? -0.765 25.223 -15.484 1.00 49.75 290 ALA A C 1
ATOM 2302 O O . ALA A 1 290 ? -1.809 25.207 -16.131 1.00 49.75 290 ALA A O 1
ATOM 2303 N N . LYS A 1 291 ? -0.195 24.086 -15.056 1.00 49.41 291 LYS A N 1
ATOM 2304 C CA . LYS A 1 291 ? -0.712 22.752 -15.426 1.00 49.41 291 LYS A CA 1
ATOM 2305 C C . LYS A 1 291 ? -2.012 22.357 -14.714 1.00 49.41 291 LYS A C 1
ATOM 2307 O O . LYS A 1 291 ? -2.752 21.533 -15.233 1.00 49.41 291 LYS A O 1
ATOM 2312 N N . LEU A 1 292 ? -2.329 22.955 -13.562 1.00 49.59 292 LEU A N 1
ATOM 2313 C CA . LEU A 1 292 ? -3.593 22.701 -12.851 1.00 49.59 292 LEU A CA 1
ATOM 2314 C C . LEU A 1 292 ? -4.773 23.520 -13.402 1.00 49.59 292 LEU A C 1
ATOM 2316 O O . LEU A 1 292 ? -5.923 23.204 -13.101 1.00 49.59 292 LEU A O 1
ATOM 2320 N N . ARG A 1 293 ? -4.517 24.557 -14.213 1.00 47.31 293 ARG A N 1
ATOM 2321 C CA . ARG A 1 293 ? -5.568 25.435 -14.755 1.00 47.31 293 ARG A CA 1
ATOM 2322 C C . ARG A 1 293 ? -6.084 24.995 -16.129 1.00 47.31 293 ARG A C 1
ATOM 2324 O O . ARG A 1 293 ? -7.249 25.244 -16.426 1.00 47.31 293 ARG A O 1
ATOM 2331 N N . GLU A 1 294 ? -5.277 24.299 -16.929 1.00 48.38 294 GLU A N 1
ATOM 2332 C CA . GLU A 1 294 ? -5.698 23.800 -18.251 1.00 48.38 294 GLU A CA 1
ATOM 2333 C C . GLU A 1 294 ? -6.670 22.609 -18.164 1.00 48.38 294 GLU A C 1
ATOM 2335 O O . GLU A 1 294 ? -7.583 22.504 -18.980 1.00 48.38 294 GLU A O 1
ATOM 2340 N N . SER A 1 295 ? -6.596 21.788 -17.111 1.00 46.88 295 SER A N 1
ATOM 2341 C CA . SER A 1 295 ? -7.504 20.643 -16.914 1.00 46.88 295 SER A CA 1
ATOM 2342 C C . SER A 1 295 ? -8.935 21.026 -16.508 1.00 46.88 295 SER A C 1
ATOM 2344 O O . SER A 1 295 ? -9.814 20.171 -16.493 1.00 46.88 295 SER A O 1
ATOM 2346 N N . SER A 1 296 ? -9.192 22.297 -16.169 1.00 42.50 296 SER A N 1
ATOM 2347 C CA . SER A 1 296 ? -10.505 22.765 -15.700 1.00 42.50 296 SER A CA 1
ATOM 2348 C C . SER A 1 296 ? -11.313 23.534 -16.758 1.00 42.50 296 SER A C 1
ATOM 2350 O O . SER A 1 296 ? -12.409 23.993 -16.443 1.00 42.50 296 SER A O 1
ATOM 2352 N N . SER A 1 297 ? -10.804 23.690 -17.990 1.00 44.09 297 SER A N 1
ATOM 2353 C CA . SER A 1 297 ? -11.452 24.498 -19.044 1.00 44.09 297 SER A CA 1
ATOM 2354 C C . SER A 1 297 ? -12.100 23.692 -20.183 1.00 44.09 297 SER A C 1
ATOM 2356 O O . SER A 1 297 ? -12.588 24.287 -21.146 1.00 44.09 297 SER A O 1
ATOM 2358 N N . HIS A 1 298 ? -12.151 22.361 -20.097 1.00 46.44 298 HIS A N 1
ATOM 2359 C CA . HIS A 1 298 ? -12.810 21.506 -21.093 1.00 46.44 298 HIS A CA 1
ATOM 2360 C C . HIS A 1 298 ? -13.835 20.567 -20.450 1.00 46.44 298 HIS A C 1
ATOM 2362 O O . HIS A 1 298 ? -13.725 19.356 -20.558 1.00 46.44 298 HIS A O 1
ATOM 2368 N N . HIS A 1 299 ? -14.838 21.141 -19.785 1.00 47.53 299 HIS A N 1
ATOM 2369 C CA . HIS A 1 299 ? -16.165 20.535 -19.633 1.00 47.53 299 HIS A CA 1
ATOM 2370 C C . HIS A 1 299 ? -17.193 21.631 -19.323 1.00 47.53 299 HIS A C 1
ATOM 2372 O O . HIS A 1 299 ? -17.470 21.940 -18.167 1.00 47.53 299 HIS A O 1
ATOM 2378 N N . PHE A 1 300 ? -17.716 22.220 -20.396 1.00 46.47 300 PHE A N 1
ATOM 2379 C CA . PHE A 1 300 ? -19.082 22.720 -20.527 1.00 46.47 300 PHE A CA 1
ATOM 2380 C C . PHE A 1 300 ? -19.543 22.398 -21.947 1.00 46.47 300 PHE A C 1
ATOM 2382 O O . PHE A 1 300 ? -18.689 22.496 -22.859 1.00 46.47 300 PHE A O 1
#

Sequence (300 aa):
MEFTSTEDAAAFQYLIEKITLSAGSFISWYEVPQNVAFMRGDFDMVKLGYVNKPPQAWMATSTESSEWRRLRRTGEWSDLTIAAEDETFDVHRFRLCQEFVYFRDVCSESSSSVFNSMTGSLFTGFALRSEIEKARHMAKLLDIFIAADKYGLKKVKHKVSEAIIDRLPFVIDTMIMVDVAINVYNEQFPCVDSGLHGFVIAQIDARLPAILEDQGVWNVLAGSKTVLKALHGHQCDLRDNNPSRNPLTPPVSRTSNQKKRRAQDMARIEGEHLAEDTNPANGHLDNLTAKLRESSSHHF

pLDDT: mean 70.31, std 21.22, range [30.53, 98.19]

Secondary structure (DSSP, 8-state):
---SSHHHHHHHHHHHHHHHHHTS------PPPTT-GGGSTT--TTTTT-TTPPPPTT---SSS-HHHHHHHHHTTT-SEEEEETTEEEEE-HHHHHHH-HHHHHHHH----PPP-HHHHHHHHHHHTS-HHHHHHHHHHHHHHHHHHHHTT-HHHHHHHHHHHHHHGGG---HHHHHHHHHHHTSTTS-S--TTHHHHHHHHHHHTHHHHHH-HHHHHHHHH-HHHHHHHHHHHHHHHHT-TT-----------TTHHHHTTTTTS-SS----------------SSSHHHHHTTSS--

Organism: NCBI:txid798071